Protein AF-A0A2J7ZY99-F1 (afdb_monomer)

Radius of gyration: 32.67 Å; Cα contacts (8 Å, |Δi|>4): 182; chains: 1; bounding box: 51×103×86 Å

pLDDT: mean 72.9, std 25.68, range [31.27, 97.88]

Mean predicted aligned error: 17.43 Å

Sequence (204 aa):
ACTSLDVDVVVLELAQRGAVKLRPPAVKAALRRGIYFEIAYAPGLRESTARRNLFCNAQALVRATRGKNILLSSSARSASEVRSPLELLHVGALLGLTRQQAQAAISLAPRAVLAHAAARRGCGGRVVEAPAMEEGAAAAGQDVEMLDLPEADDALLGAEAAPPQQKQKQPQQQPQQPQPLRQQRASSAAAARGGARKRSAANG

Organism: NCBI:txid47790

Foldseek 3Di:
DQAPDPAQEDEWLQLDPPTDDDDLVSLVSNLVLNHAYEQACLLLVPDVSSVVSSLVSLLVVCVSNVLPRYAYHHPDPDPVSDDDLVVQLVVCVSSPHDSVSSNCNHPVNVVSSVQSVCVVVVVNPDDPPDPPPPPPDDDDDDDPDPPCDDPPDPPPDPPDDDDDDDDDDDDDDDDDDDDDDDDDDDDDDDDDDDDDDDDDDDDD

InterPro domains:
  IPR002738 RNase P subunit p30 [PF01876] (1-107)
  IPR002738 RNase P subunit p30 [PTHR13031] (1-135)
  IPR016195 Polymerase/histidinol phosphatase-like [SSF89550] (1-114)

Secondary structure (DSSP, 8-state):
-TTTS--SEEE---SSTT-----HHHHHHHHHTTPEEEEE-THHHH-HHHHHHHHHHHHHHHHHHTT-SEEEE---SSGGG---HHHHHHHHHHTT--HHHHHHHHTHHHHHHHHHHHHHTT-TT---PPP----------------------S-S---PPPPPPPPPPPPP-PPPPPPPP-----------------------

Structure (mmCIF, N/CA/C/O backbone):
data_AF-A0A2J7ZY99-F1
#
_entry.id   AF-A0A2J7ZY99-F1
#
loop_
_atom_site.group_PDB
_atom_site.id
_atom_site.type_symbol
_atom_site.label_atom_id
_atom_site.label_alt_id
_atom_site.label_comp_id
_atom_site.label_asym_id
_atom_site.label_entity_id
_atom_site.label_seq_id
_atom_site.pdbx_PDB_ins_code
_atom_site.Cartn_x
_atom_site.Cartn_y
_atom_site.Cartn_z
_atom_site.occupancy
_atom_site.B_iso_or_equiv
_atom_site.auth_seq_id
_atom_site.auth_comp_id
_atom_site.auth_asym_id
_atom_site.auth_atom_id
_atom_site.pdbx_PDB_model_num
ATOM 1 N N . ALA A 1 1 ? -18.551 2.628 0.476 1.00 80.38 1 ALA A N 1
ATOM 2 C CA . ALA A 1 1 ? -17.382 1.855 0.947 1.00 80.38 1 ALA A CA 1
ATOM 3 C C . ALA A 1 1 ? -16.769 2.466 2.204 1.00 80.38 1 ALA A C 1
ATOM 5 O O . ALA A 1 1 ? -17.017 1.945 3.277 1.00 80.38 1 ALA A O 1
ATOM 6 N N . CYS A 1 2 ? -16.062 3.598 2.113 1.00 88.69 2 CYS A N 1
ATOM 7 C CA . CYS A 1 2 ? -15.291 4.154 3.236 1.00 88.69 2 CYS A CA 1
ATOM 8 C C . CYS A 1 2 ? -16.096 4.512 4.500 1.00 88.69 2 CYS A C 1
ATOM 10 O O . CYS A 1 2 ? -15.550 4.441 5.595 1.00 88.69 2 CYS A O 1
ATOM 12 N N . THR A 1 3 ? -17.365 4.906 4.372 1.00 90.94 3 THR A N 1
ATOM 13 C CA . THR A 1 3 ? -18.185 5.400 5.494 1.00 90.94 3 THR A CA 1
ATOM 14 C C . THR A 1 3 ? -19.176 4.378 6.038 1.00 90.94 3 THR A C 1
ATOM 16 O O . THR A 1 3 ? -19.315 4.282 7.248 1.00 90.94 3 THR A O 1
ATOM 19 N N . SER A 1 4 ? -19.860 3.642 5.162 1.00 89.31 4 SER A N 1
ATOM 20 C CA . SER A 1 4 ? -21.050 2.862 5.525 1.00 89.31 4 SER A CA 1
ATOM 21 C C . SER A 1 4 ? -20.913 1.349 5.390 1.00 89.31 4 SER A C 1
ATOM 23 O O . SER A 1 4 ? -21.738 0.635 5.939 1.00 89.31 4 SER A O 1
ATOM 25 N N . LEU A 1 5 ? -19.929 0.846 4.636 1.00 92.44 5 LEU A N 1
ATOM 26 C CA . LEU A 1 5 ? -19.777 -0.600 4.435 1.00 92.44 5 LEU A CA 1
ATOM 27 C C . LEU A 1 5 ? -18.820 -1.174 5.471 1.00 92.44 5 LEU A C 1
ATOM 29 O O . LEU A 1 5 ? -17.761 -0.582 5.702 1.00 92.44 5 LEU A O 1
ATOM 33 N N . ASP A 1 6 ? -19.154 -2.331 6.031 1.00 90.56 6 ASP A N 1
ATOM 34 C CA . ASP A 1 6 ? -18.305 -3.076 6.962 1.00 90.56 6 ASP A CA 1
ATOM 35 C C . ASP A 1 6 ? -17.310 -3.952 6.203 1.00 90.56 6 ASP A C 1
ATOM 37 O O . ASP A 1 6 ? -17.517 -5.139 5.963 1.00 90.56 6 ASP A O 1
ATOM 41 N N . VAL A 1 7 ? -16.221 -3.313 5.786 1.00 94.38 7 VAL A N 1
ATOM 42 C CA . VAL A 1 7 ? -15.129 -3.914 5.017 1.00 94.38 7 VAL A CA 1
ATOM 43 C C . VAL A 1 7 ? -13.799 -3.637 5.709 1.00 94.38 7 VAL A C 1
ATOM 45 O O . VAL A 1 7 ? -13.668 -2.618 6.380 1.00 94.38 7 VAL A O 1
ATOM 48 N N . ASP A 1 8 ? -12.808 -4.510 5.528 1.00 94.81 8 ASP A N 1
ATOM 49 C CA . ASP A 1 8 ? -11.445 -4.296 6.048 1.00 94.81 8 ASP A CA 1
ATOM 50 C C . ASP A 1 8 ? -10.525 -3.633 5.034 1.00 94.81 8 ASP A C 1
ATOM 52 O O . ASP A 1 8 ? -9.668 -2.829 5.391 1.00 94.81 8 ASP A O 1
ATOM 56 N N . VAL A 1 9 ? -10.686 -4.005 3.765 1.00 96.19 9 VAL A N 1
ATOM 57 C CA . VAL A 1 9 ? -9.787 -3.622 2.682 1.00 96.19 9 VAL A CA 1
ATOM 58 C C . VAL A 1 9 ? -10.598 -3.014 1.550 1.00 96.19 9 VAL A C 1
ATOM 60 O O . VAL A 1 9 ? -11.654 -3.520 1.169 1.00 96.19 9 VAL A O 1
ATOM 63 N N . VAL A 1 10 ? -10.094 -1.911 1.009 1.00 95.38 10 VAL A N 1
ATOM 64 C CA . VAL A 1 10 ? -10.587 -1.290 -0.215 1.00 95.38 10 VAL A CA 1
ATOM 65 C C . VAL A 1 10 ? -9.544 -1.498 -1.301 1.00 95.38 10 VAL A C 1
ATOM 67 O O . VAL A 1 10 ? -8.464 -0.905 -1.265 1.00 95.38 10 VAL A O 1
ATOM 70 N N . VAL A 1 11 ? -9.900 -2.330 -2.273 1.00 93.69 11 VAL A N 1
ATOM 71 C CA . VAL A 1 11 ? -9.089 -2.594 -3.461 1.00 93.69 11 VAL A CA 1
ATOM 72 C C . VAL A 1 11 ? -9.301 -1.478 -4.473 1.00 93.69 11 VAL A C 1
ATOM 74 O O . VAL A 1 11 ? -10.440 -1.121 -4.785 1.00 93.69 11 VAL A O 1
ATOM 77 N N . LEU A 1 12 ? -8.208 -0.904 -4.970 1.00 91.56 12 LEU A N 1
ATOM 78 C CA . LEU A 1 12 ? -8.240 0.155 -5.971 1.00 91.56 12 LEU A CA 1
ATOM 79 C C . LEU A 1 12 ? -7.533 -0.313 -7.244 1.00 91.56 12 LEU A C 1
ATOM 81 O O . LEU A 1 12 ? -6.374 -0.717 -7.215 1.00 91.56 12 LEU A O 1
ATOM 85 N N . GLU A 1 13 ? -8.207 -0.176 -8.383 1.00 91.44 13 GLU A N 1
ATOM 86 C CA . GLU A 1 13 ? -7.600 -0.375 -9.702 1.00 91.44 13 GLU A CA 1
ATOM 87 C C . GLU A 1 13 ? -6.709 0.824 -10.058 1.00 91.44 13 GLU A C 1
ATOM 89 O O . GLU A 1 13 ? -7.123 1.776 -10.721 1.00 91.44 13 GLU A O 1
ATOM 94 N N . LEU A 1 14 ? -5.471 0.808 -9.556 1.00 93.94 14 LEU A N 1
ATOM 95 C CA . LEU A 1 14 ? -4.510 1.906 -9.724 1.00 93.94 14 LEU A CA 1
ATOM 96 C C . LEU A 1 14 ? -3.765 1.856 -11.063 1.00 93.94 14 LEU A C 1
ATOM 98 O O . LEU A 1 14 ? -3.247 2.877 -11.510 1.00 93.94 14 LEU A O 1
ATOM 102 N N . ALA A 1 15 ? -3.717 0.699 -11.721 1.00 93.00 15 ALA A N 1
ATOM 103 C CA . ALA A 1 15 ? -3.014 0.517 -12.990 1.00 93.00 15 ALA A CA 1
ATOM 104 C C . ALA A 1 15 ? -3.803 1.025 -14.213 1.00 93.00 15 ALA A C 1
ATOM 106 O O . ALA A 1 15 ? -3.241 1.220 -15.292 1.00 93.00 15 ALA A O 1
ATOM 107 N N . GLN A 1 16 ? -5.100 1.286 -14.063 1.00 90.31 16 GLN A N 1
ATOM 108 C CA . GLN A 1 16 ? -5.954 1.753 -15.152 1.00 90.31 16 GLN A CA 1
ATOM 109 C C . GLN A 1 16 ? -6.013 3.286 -15.211 1.00 90.31 16 GLN A C 1
ATOM 111 O O . GLN A 1 16 ? -5.820 3.994 -14.216 1.00 90.31 16 GLN A O 1
ATOM 116 N N . ARG A 1 17 ? -6.278 3.825 -16.406 1.00 80.44 17 ARG A N 1
ATOM 117 C CA . ARG A 1 17 ? -6.460 5.268 -16.592 1.00 80.44 17 ARG A CA 1
ATOM 118 C C . ARG A 1 17 ? -7.798 5.683 -15.981 1.00 80.44 17 ARG A C 1
ATOM 120 O O . ARG A 1 17 ? -8.823 5.090 -16.287 1.00 80.44 17 ARG A O 1
ATOM 127 N N . GLY A 1 18 ? -7.789 6.732 -15.160 1.00 68.88 18 GLY A N 1
ATOM 128 C CA . GLY A 1 18 ? -9.000 7.204 -14.478 1.00 68.88 18 GLY A CA 1
ATOM 129 C C . GLY A 1 18 ? -9.264 6.530 -13.131 1.00 68.88 18 GLY A C 1
ATOM 130 O O . GLY A 1 18 ? -10.422 6.427 -12.730 1.00 68.88 18 GLY A O 1
ATOM 131 N N . ALA A 1 19 ? -8.210 6.093 -12.431 1.00 65.62 19 ALA A N 1
ATOM 132 C CA . ALA A 1 19 ? -8.329 5.565 -11.077 1.00 65.62 19 ALA A CA 1
ATOM 133 C C . ALA A 1 19 ? -9.127 6.500 -10.147 1.00 65.62 19 ALA A C 1
ATOM 135 O O . ALA A 1 19 ? -9.191 7.722 -10.326 1.00 65.62 19 ALA A O 1
ATOM 136 N N . VAL A 1 20 ? -9.758 5.874 -9.153 1.00 68.62 20 VAL A N 1
ATOM 137 C CA . VAL A 1 20 ? -10.749 6.446 -8.235 1.00 68.62 20 VAL A CA 1
ATOM 138 C C . VAL A 1 20 ? -10.349 7.835 -7.726 1.00 68.62 20 VAL A C 1
ATOM 140 O O . VAL A 1 20 ? -9.278 8.026 -7.153 1.00 68.62 20 VAL A O 1
ATOM 143 N N . LYS A 1 21 ? -11.257 8.813 -7.863 1.00 81.88 21 LYS A N 1
ATOM 144 C CA . LYS A 1 21 ? -11.099 10.147 -7.263 1.00 81.88 21 LYS A CA 1
ATOM 145 C C . LYS A 1 21 ? -11.073 10.029 -5.737 1.00 81.88 21 LYS A C 1
ATOM 147 O O . LYS A 1 21 ? -12.116 9.888 -5.095 1.00 81.88 21 LYS A O 1
ATOM 152 N N . LEU A 1 22 ? -9.881 10.126 -5.160 1.00 87.62 22 LEU A N 1
ATOM 153 C CA . LEU A 1 22 ? -9.673 10.094 -3.717 1.00 87.62 22 LEU A CA 1
ATOM 154 C C . LEU A 1 22 ? -10.186 11.390 -3.085 1.00 87.62 22 LEU A C 1
ATOM 156 O O . LEU A 1 22 ? -9.556 12.442 -3.171 1.00 87.62 22 LEU A O 1
ATOM 160 N N . ARG A 1 23 ? -11.356 11.320 -2.447 1.00 91.38 23 ARG A N 1
ATOM 161 C CA . ARG A 1 23 ? -11.909 12.445 -1.686 1.00 91.38 23 ARG A CA 1
ATOM 162 C C . ARG A 1 23 ? -11.315 12.446 -0.272 1.00 91.38 23 ARG A C 1
ATOM 164 O O . ARG A 1 23 ? -11.539 11.469 0.449 1.00 91.38 23 ARG A O 1
ATOM 171 N N . PRO A 1 24 ? -10.643 13.524 0.178 1.00 91.31 24 PRO A N 1
ATOM 172 C CA . PRO A 1 24 ? -10.006 13.559 1.497 1.00 91.31 24 PRO A CA 1
ATOM 173 C C . PRO A 1 24 ? -10.930 13.195 2.675 1.00 91.31 24 PRO A C 1
ATOM 175 O O . PRO A 1 24 ? -10.496 12.427 3.535 1.00 91.31 24 PRO A O 1
ATOM 178 N N . PRO A 1 25 ? -12.210 13.633 2.725 1.00 94.19 25 PRO A N 1
ATOM 179 C CA . PRO A 1 25 ? -13.114 13.235 3.806 1.00 94.19 25 PRO A CA 1
ATOM 180 C C . PRO A 1 25 ? -13.378 11.725 3.848 1.00 94.19 25 PRO A C 1
ATOM 182 O O . PRO A 1 25 ? -13.405 11.135 4.927 1.00 94.19 25 PRO A O 1
ATOM 185 N N . ALA A 1 26 ? -13.525 11.092 2.678 1.00 94.12 26 ALA A N 1
ATOM 186 C CA . ALA A 1 26 ? -13.767 9.657 2.569 1.00 94.12 26 ALA A CA 1
ATOM 187 C C . ALA A 1 26 ? -12.530 8.852 2.984 1.00 94.12 26 ALA A C 1
ATOM 189 O O . ALA A 1 26 ? -12.652 7.913 3.767 1.00 94.12 26 ALA A O 1
ATOM 190 N N . VAL A 1 27 ? -11.338 9.266 2.539 1.00 95.31 27 VAL A N 1
ATOM 191 C CA . VAL A 1 27 ? -10.070 8.639 2.946 1.00 95.31 27 VAL A CA 1
ATOM 192 C C . VAL A 1 27 ? -9.885 8.759 4.458 1.00 95.31 27 VAL A C 1
ATOM 194 O O . VAL A 1 27 ? -9.679 7.757 5.132 1.00 95.31 27 VAL A O 1
ATOM 197 N N . LYS A 1 28 ? -10.069 9.956 5.032 1.00 95.31 28 LYS A N 1
ATOM 198 C CA . LYS A 1 28 ? -9.949 10.162 6.483 1.00 95.31 28 LYS A CA 1
ATOM 199 C C . LYS A 1 28 ? -10.960 9.323 7.273 1.00 95.31 28 LYS A C 1
ATOM 201 O O . LYS A 1 28 ? -10.649 8.891 8.378 1.00 95.31 28 LYS A O 1
ATOM 206 N N . ALA A 1 29 ? -12.172 9.129 6.748 1.00 95.88 29 ALA A N 1
ATOM 207 C CA . ALA A 1 29 ? -13.173 8.261 7.366 1.00 95.88 29 ALA A CA 1
ATOM 208 C C . ALA A 1 29 ? -12.742 6.787 7.347 1.00 95.88 29 ALA A C 1
ATOM 210 O O . ALA A 1 29 ? -12.825 6.136 8.382 1.00 95.88 29 ALA A O 1
ATOM 211 N N . ALA A 1 30 ? -12.214 6.296 6.221 1.00 95.81 30 ALA A N 1
ATOM 212 C CA . ALA A 1 30 ? -11.681 4.937 6.117 1.00 95.81 30 ALA A CA 1
ATOM 213 C C . ALA A 1 30 ? -10.525 4.697 7.103 1.00 95.81 30 ALA A C 1
ATOM 215 O O . ALA A 1 30 ? -10.552 3.719 7.844 1.00 95.81 30 ALA A O 1
ATOM 216 N N . LEU A 1 31 ? -9.576 5.638 7.189 1.00 96.12 31 LEU A N 1
ATOM 217 C CA . LEU A 1 31 ? -8.442 5.546 8.117 1.00 96.12 31 LEU A CA 1
ATOM 218 C C . LEU A 1 31 ? -8.892 5.442 9.581 1.00 96.12 31 LEU A C 1
ATOM 220 O O . LEU A 1 31 ? -8.381 4.608 10.321 1.00 96.12 31 LEU A O 1
ATOM 224 N N . ARG A 1 32 ? -9.874 6.258 10.002 1.00 95.25 32 ARG A N 1
ATOM 225 C CA . ARG A 1 32 ? -10.416 6.211 11.375 1.00 95.25 32 ARG A CA 1
ATOM 226 C C . ARG A 1 32 ? -11.103 4.888 11.700 1.00 95.25 32 ARG A C 1
ATOM 228 O O . ARG A 1 32 ? -11.120 4.494 12.856 1.00 95.25 32 ARG A O 1
ATOM 235 N N . ARG A 1 33 ? -11.675 4.231 10.692 1.00 94.69 33 ARG A N 1
ATOM 236 C CA . ARG A 1 33 ? -12.339 2.930 10.827 1.00 94.69 33 ARG A CA 1
ATOM 237 C C . ARG A 1 33 ? -11.367 1.749 10.760 1.00 94.69 33 ARG A C 1
ATOM 239 O O . ARG A 1 33 ? -11.827 0.620 10.773 1.00 94.69 33 ARG A O 1
ATOM 246 N N . GLY A 1 34 ? -10.058 1.984 10.638 1.00 94.44 34 GLY A N 1
ATOM 247 C CA . GLY A 1 34 ? -9.081 0.900 10.506 1.00 94.44 34 GLY A CA 1
ATOM 248 C C . GLY A 1 34 ? -9.122 0.191 9.149 1.00 94.44 34 GLY A C 1
ATOM 249 O O . GLY A 1 34 ? -8.601 -0.909 9.026 1.00 94.44 34 GLY A O 1
ATOM 250 N N . ILE A 1 35 ? -9.714 0.813 8.125 1.00 96.56 35 ILE A N 1
ATOM 251 C CA . ILE A 1 35 ? -9.786 0.244 6.775 1.00 96.56 35 ILE A CA 1
ATOM 252 C C . ILE A 1 35 ? -8.460 0.479 6.057 1.00 96.56 35 ILE A C 1
ATOM 254 O O . ILE A 1 35 ? -7.917 1.588 6.099 1.00 96.56 35 ILE A O 1
ATOM 258 N N . TYR A 1 36 ? -7.966 -0.555 5.382 1.00 97.56 36 TYR A N 1
ATOM 259 C CA . TYR A 1 36 ? -6.736 -0.527 4.601 1.00 97.56 36 TYR A CA 1
ATOM 260 C C . TYR A 1 36 ? -7.022 -0.347 3.112 1.00 97.56 36 TYR A C 1
ATOM 262 O O . TYR A 1 36 ? -8.022 -0.832 2.586 1.00 97.56 36 TYR A O 1
ATOM 270 N N . PHE A 1 37 ? -6.130 0.353 2.420 1.00 97.06 37 PHE A N 1
ATOM 271 C CA . PHE A 1 37 ? -6.155 0.477 0.967 1.00 97.06 37 PHE A CA 1
ATOM 272 C C . PHE A 1 37 ? -5.099 -0.437 0.357 1.00 97.06 37 PHE A C 1
ATOM 274 O O . PHE A 1 37 ? -3.928 -0.371 0.732 1.00 97.06 37 PHE A O 1
ATOM 281 N N . GLU A 1 38 ? -5.511 -1.271 -0.590 1.00 96.62 38 GLU A N 1
ATOM 282 C CA . GLU A 1 38 ? -4.596 -2.162 -1.296 1.00 96.62 38 GLU A CA 1
ATOM 283 C C . GLU A 1 38 ? -3.909 -1.440 -2.461 1.00 96.62 38 GLU A C 1
ATOM 285 O O . GLU A 1 38 ? -4.549 -0.736 -3.247 1.00 96.62 38 GLU A O 1
ATOM 290 N N . ILE A 1 39 ? -2.601 -1.662 -2.591 1.00 96.25 39 ILE A N 1
ATOM 291 C CA . ILE A 1 39 ? -1.816 -1.329 -3.775 1.00 96.25 39 ILE A CA 1
ATOM 292 C C . ILE A 1 39 ? -1.237 -2.629 -4.337 1.00 96.25 39 ILE A C 1
ATOM 294 O O . ILE A 1 39 ? -0.283 -3.187 -3.793 1.00 96.25 39 ILE A O 1
ATOM 298 N N . ALA A 1 40 ? -1.809 -3.082 -5.450 1.00 95.62 40 ALA A N 1
ATOM 299 C CA . ALA A 1 40 ? -1.346 -4.252 -6.181 1.00 95.62 40 ALA A CA 1
ATOM 300 C C . ALA A 1 40 ? -0.244 -3.875 -7.183 1.00 95.62 40 ALA A C 1
ATOM 302 O O . ALA A 1 40 ? -0.510 -3.115 -8.115 1.00 95.62 40 ALA A O 1
ATOM 303 N N . TYR A 1 41 ? 0.978 -4.401 -7.033 1.00 95.25 41 TYR A N 1
ATOM 304 C CA . TYR A 1 41 ? 2.110 -4.002 -7.889 1.00 95.25 41 TYR A CA 1
ATOM 305 C C . TYR A 1 41 ? 2.212 -4.769 -9.217 1.00 95.25 41 TYR A C 1
ATOM 307 O O . TYR A 1 41 ? 2.696 -4.197 -10.198 1.00 95.25 41 TYR A O 1
ATOM 315 N N . ALA A 1 42 ? 1.773 -6.036 -9.295 1.00 95.69 42 ALA A N 1
ATOM 316 C CA . ALA A 1 42 ? 2.001 -6.865 -10.486 1.00 95.69 42 ALA A CA 1
ATOM 317 C C . ALA A 1 42 ? 1.404 -6.292 -11.784 1.00 95.69 42 ALA A C 1
ATOM 319 O O . ALA A 1 42 ? 2.060 -6.407 -12.820 1.00 95.69 42 ALA A O 1
ATOM 320 N N . PRO A 1 43 ? 0.236 -5.613 -11.788 1.00 94.19 43 PRO A N 1
ATOM 321 C CA . PRO A 1 43 ? -0.260 -4.947 -12.992 1.00 94.19 43 PRO A CA 1
ATOM 322 C C . PRO A 1 43 ? 0.743 -3.959 -13.616 1.00 94.19 4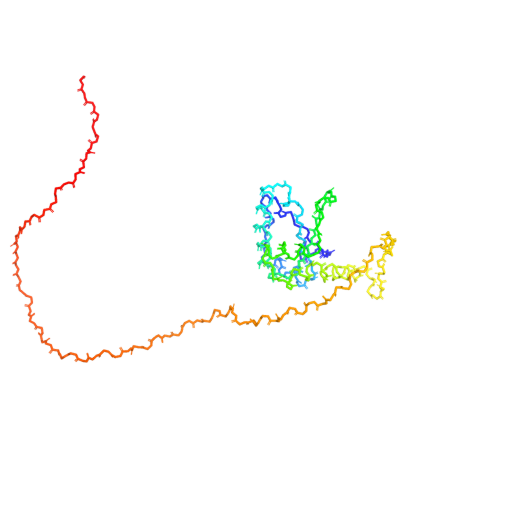3 PRO A C 1
ATOM 324 O O . PRO A 1 43 ? 0.798 -3.833 -14.837 1.00 94.19 43 PRO A O 1
ATOM 327 N N . GLY A 1 44 ? 1.580 -3.305 -12.802 1.00 93.50 44 GLY A N 1
ATOM 328 C CA . GLY A 1 44 ? 2.631 -2.399 -13.273 1.00 93.50 44 GLY A CA 1
ATOM 329 C C . GLY A 1 44 ? 3.859 -3.099 -13.869 1.00 93.50 44 GLY A C 1
ATOM 330 O O . GLY A 1 44 ? 4.706 -2.433 -14.461 1.00 93.50 44 GLY A O 1
ATOM 331 N N . LEU A 1 45 ? 3.978 -4.422 -13.733 1.00 94.06 45 LEU A N 1
ATOM 332 C CA . LEU A 1 45 ? 5.062 -5.205 -14.334 1.00 94.06 45 LEU A CA 1
ATOM 333 C C . LEU A 1 45 ? 4.759 -5.612 -15.782 1.00 94.06 45 LEU A C 1
ATOM 335 O O . LEU A 1 45 ? 5.686 -5.855 -16.548 1.00 94.06 45 LEU A O 1
ATOM 339 N N . ARG A 1 46 ? 3.476 -5.673 -16.152 1.00 93.12 46 ARG A N 1
ATOM 340 C CA . ARG A 1 46 ? 3.008 -6.228 -17.432 1.00 93.12 46 ARG A CA 1
ATOM 341 C C . ARG A 1 46 ? 3.122 -5.227 -18.579 1.00 93.12 46 ARG A C 1
ATOM 343 O O . ARG A 1 46 ? 3.641 -5.553 -19.639 1.00 93.12 46 ARG A O 1
ATOM 350 N N . GLU A 1 47 ? 2.653 -3.999 -18.360 1.00 92.25 47 GLU A N 1
ATOM 351 C CA . GLU A 1 47 ? 2.547 -2.974 -19.404 1.00 92.25 47 GLU A CA 1
ATOM 352 C C . GLU A 1 47 ? 3.092 -1.620 -18.932 1.00 92.25 47 GLU A C 1
ATOM 354 O O . GLU A 1 47 ? 2.923 -1.207 -17.782 1.00 92.25 47 GLU A O 1
ATOM 359 N N . SER A 1 48 ? 3.732 -0.878 -19.838 1.00 94.69 48 SER A N 1
ATOM 360 C CA . SER A 1 48 ? 4.366 0.411 -19.524 1.00 94.69 48 SER A CA 1
ATOM 361 C C . SER A 1 48 ? 3.357 1.513 -19.170 1.00 94.69 48 SER A C 1
ATOM 363 O O . SER A 1 48 ? 3.626 2.355 -18.308 1.00 94.69 48 SER A O 1
ATOM 365 N N . THR A 1 49 ? 2.189 1.498 -19.808 1.00 94.75 49 THR A N 1
ATOM 366 C CA . THR A 1 49 ? 1.054 2.389 -19.533 1.00 94.75 49 THR A CA 1
ATOM 367 C C . THR A 1 49 ? 0.478 2.112 -18.147 1.00 94.75 49 THR A C 1
ATOM 369 O O . THR A 1 49 ? 0.342 3.040 -17.346 1.00 94.75 49 THR A O 1
ATOM 372 N N . ALA A 1 50 ? 0.233 0.836 -17.835 1.00 94.56 50 ALA A N 1
ATOM 373 C CA . ALA A 1 50 ? -0.217 0.374 -16.528 1.00 94.56 50 ALA A CA 1
ATOM 374 C C . ALA A 1 50 ? 0.758 0.782 -15.419 1.00 94.56 50 ALA A C 1
ATOM 376 O O . ALA A 1 50 ? 0.340 1.299 -14.384 1.00 94.56 50 ALA A O 1
ATOM 377 N N . ARG A 1 51 ? 2.066 0.649 -15.672 1.00 95.62 51 ARG A N 1
ATOM 378 C CA . ARG A 1 51 ? 3.123 1.099 -14.761 1.00 95.62 51 ARG A CA 1
ATOM 379 C C . ARG A 1 51 ? 3.046 2.594 -14.470 1.00 95.62 51 ARG A C 1
ATOM 381 O O . ARG A 1 51 ? 3.039 2.981 -13.308 1.00 95.62 51 ARG A O 1
ATOM 388 N N . ARG A 1 52 ? 2.958 3.446 -15.499 1.00 94.69 52 ARG A N 1
ATOM 389 C CA . ARG A 1 52 ? 2.839 4.904 -15.297 1.00 94.69 52 ARG A CA 1
ATOM 390 C C . ARG A 1 52 ? 1.600 5.263 -14.482 1.00 94.69 52 ARG A C 1
ATOM 392 O O . ARG A 1 52 ? 1.707 6.036 -13.534 1.00 94.69 52 ARG A O 1
ATOM 399 N N . ASN A 1 53 ? 0.452 4.684 -14.828 1.00 94.88 53 ASN A N 1
ATOM 400 C CA . ASN A 1 53 ? -0.795 4.921 -14.103 1.00 94.88 53 ASN A CA 1
ATOM 401 C C . ASN A 1 53 ? -0.668 4.495 -12.639 1.00 94.88 53 ASN A C 1
ATOM 403 O O . ASN A 1 53 ? -0.973 5.287 -11.752 1.00 94.88 53 ASN A O 1
ATOM 407 N N . LEU A 1 54 ? -0.150 3.288 -12.393 1.00 95.38 54 LEU A N 1
ATOM 408 C CA . LEU A 1 54 ? 0.048 2.754 -11.051 1.00 95.38 54 LEU A CA 1
ATOM 409 C C . LEU A 1 54 ? 0.900 3.693 -10.207 1.00 95.38 54 LEU A C 1
ATOM 411 O O . LEU A 1 54 ? 0.479 4.055 -9.116 1.00 95.38 54 LEU A O 1
ATOM 415 N N . PHE A 1 55 ? 2.045 4.146 -10.721 1.00 94.31 55 PHE A N 1
ATOM 416 C CA . PHE A 1 55 ? 2.925 5.054 -9.986 1.00 94.31 55 PHE A CA 1
ATOM 417 C C . PHE A 1 55 ? 2.225 6.380 -9.663 1.00 94.31 55 PHE A C 1
ATOM 419 O O . PHE A 1 55 ? 2.203 6.797 -8.506 1.00 94.31 55 PHE A O 1
ATOM 426 N N . CYS A 1 56 ? 1.593 7.024 -10.649 1.00 93.62 56 CYS A N 1
ATOM 427 C CA . CYS A 1 56 ? 0.908 8.300 -10.434 1.00 93.62 56 CYS A CA 1
ATOM 428 C C . CYS A 1 56 ? -0.263 8.181 -9.442 1.00 93.62 56 CYS A C 1
ATOM 430 O O . CYS A 1 56 ? -0.416 9.014 -8.544 1.00 93.62 56 CYS A O 1
ATOM 432 N N . ASN A 1 57 ? -1.085 7.143 -9.593 1.00 95.00 57 ASN A N 1
ATOM 433 C CA . ASN A 1 57 ? -2.281 6.939 -8.782 1.00 95.00 57 ASN A CA 1
ATOM 434 C C . ASN A 1 57 ? -1.925 6.472 -7.363 1.00 95.00 57 ASN A C 1
ATOM 436 O O . ASN A 1 57 ? -2.499 6.968 -6.393 1.00 95.00 57 ASN A O 1
ATOM 440 N N . ALA A 1 58 ? -0.938 5.584 -7.220 1.00 95.25 58 ALA A N 1
ATOM 441 C CA . ALA A 1 58 ? -0.433 5.151 -5.922 1.00 95.25 58 ALA A CA 1
ATOM 442 C C . ALA A 1 58 ? 0.195 6.315 -5.151 1.00 95.25 58 ALA A C 1
ATOM 444 O O . ALA A 1 58 ? -0.136 6.507 -3.988 1.00 95.25 58 ALA A O 1
ATOM 445 N N . GLN A 1 59 ? 1.002 7.166 -5.790 1.00 94.81 59 GLN A N 1
ATOM 446 C CA . GLN A 1 59 ? 1.541 8.363 -5.132 1.00 94.81 59 GLN A CA 1
ATOM 447 C C . GLN A 1 59 ? 0.433 9.322 -4.674 1.00 94.81 59 GLN A C 1
ATOM 449 O O . GLN A 1 59 ? 0.526 9.938 -3.610 1.00 94.81 59 GLN A O 1
ATOM 454 N N . ALA A 1 60 ? -0.651 9.461 -5.445 1.00 94.19 60 ALA A N 1
ATOM 455 C CA . ALA A 1 60 ? -1.818 10.224 -5.007 1.00 94.19 60 ALA A CA 1
ATOM 456 C C . ALA A 1 60 ? -2.484 9.599 -3.766 1.00 94.19 60 ALA A C 1
ATOM 458 O O . ALA A 1 60 ? -2.835 10.328 -2.836 1.00 94.19 60 ALA A O 1
ATOM 459 N N . LEU A 1 61 ? -2.593 8.269 -3.716 1.00 95.44 61 LEU A N 1
ATOM 460 C CA . LEU A 1 61 ? -3.105 7.531 -2.561 1.00 95.44 61 LEU A CA 1
ATOM 461 C C . LEU A 1 61 ? -2.215 7.665 -1.328 1.00 95.44 61 LEU A C 1
ATOM 463 O O . LEU A 1 61 ? -2.716 7.966 -0.244 1.00 95.44 61 LEU A O 1
ATOM 467 N N . VAL A 1 62 ? -0.905 7.501 -1.489 1.00 96.19 62 VAL A N 1
ATOM 468 C CA . VAL A 1 62 ? 0.077 7.654 -0.412 1.00 96.19 62 VAL A CA 1
ATOM 469 C C . VAL A 1 62 ? 0.000 9.058 0.180 1.00 96.19 62 VAL A C 1
ATOM 471 O O . VAL A 1 62 ? -0.085 9.206 1.397 1.00 96.19 62 VAL A O 1
ATOM 474 N N . ARG A 1 63 ? -0.095 10.100 -0.655 1.00 94.81 63 ARG A N 1
ATOM 475 C CA . ARG A 1 63 ? -0.297 11.479 -0.177 1.00 94.81 63 ARG A CA 1
ATOM 476 C C . ARG A 1 63 ? -1.625 11.663 0.555 1.00 94.81 63 ARG A C 1
ATOM 478 O O . ARG A 1 63 ? -1.653 12.278 1.618 1.00 94.81 63 ARG A O 1
ATOM 485 N N . ALA A 1 64 ? -2.721 11.122 0.021 1.00 94.88 64 ALA A N 1
ATOM 486 C CA . ALA A 1 64 ? -4.045 11.244 0.633 1.00 94.88 64 ALA A CA 1
ATOM 487 C C . ALA A 1 64 ? -4.139 10.532 1.996 1.00 94.88 64 ALA A C 1
ATOM 489 O O . ALA A 1 64 ? -4.845 10.999 2.891 1.00 94.88 64 ALA A O 1
ATOM 490 N N . THR A 1 65 ? -3.422 9.419 2.156 1.00 96.12 65 THR A N 1
ATOM 491 C CA . THR A 1 65 ? -3.381 8.615 3.388 1.00 96.12 65 THR A CA 1
ATOM 492 C C . THR A 1 65 ? -2.254 9.012 4.340 1.00 96.12 65 THR A C 1
ATOM 494 O O . THR A 1 65 ? -2.262 8.605 5.501 1.00 96.12 65 THR A O 1
ATOM 497 N N . ARG A 1 66 ? -1.291 9.815 3.868 1.00 96.06 66 ARG A N 1
ATOM 498 C CA . ARG A 1 66 ? -0.013 10.099 4.542 1.00 96.06 66 ARG A CA 1
ATOM 499 C C . ARG A 1 66 ? 0.785 8.824 4.843 1.00 96.06 66 ARG A C 1
ATOM 501 O O . ARG A 1 66 ? 1.396 8.717 5.903 1.00 96.06 66 ARG A O 1
ATOM 508 N N . GLY A 1 67 ? 0.711 7.842 3.944 1.00 95.50 67 GLY A N 1
ATOM 509 C CA . GLY A 1 67 ? 1.390 6.551 4.084 1.00 95.50 67 GLY A CA 1
ATOM 510 C C . GLY A 1 67 ? 0.789 5.614 5.140 1.00 95.50 67 GLY A C 1
ATOM 511 O O . GLY A 1 67 ? 1.418 4.622 5.496 1.00 95.50 67 GLY A O 1
ATOM 512 N N . LYS A 1 68 ? -0.406 5.916 5.667 1.00 96.69 68 LYS A N 1
ATOM 513 C CA . LYS A 1 68 ? -1.089 5.100 6.686 1.00 96.69 68 LYS A CA 1
ATOM 514 C C . LYS A 1 68 ? -2.093 4.137 6.062 1.00 96.69 68 LYS A C 1
ATOM 516 O O . LYS A 1 68 ? -2.720 4.456 5.057 1.00 96.69 68 LYS A O 1
ATOM 521 N N . ASN A 1 69 ? -2.288 2.995 6.718 1.00 97.12 69 ASN A N 1
ATOM 522 C CA . ASN A 1 69 ? -3.258 1.964 6.342 1.00 97.12 69 ASN A CA 1
ATOM 523 C C . ASN A 1 69 ? -3.140 1.539 4.868 1.00 97.12 69 ASN A C 1
ATOM 525 O O . ASN A 1 69 ? -4.134 1.446 4.147 1.00 97.12 69 ASN A O 1
ATOM 529 N N . ILE A 1 70 ? -1.913 1.307 4.412 1.00 97.88 70 ILE A N 1
ATOM 530 C CA . ILE A 1 70 ? -1.633 0.780 3.078 1.00 97.88 70 ILE A CA 1
ATOM 531 C C . ILE A 1 70 ? -1.272 -0.694 3.206 1.00 97.88 70 ILE A C 1
ATOM 533 O O . ILE A 1 70 ? -0.550 -1.080 4.123 1.00 97.88 70 ILE A O 1
ATOM 537 N N . LEU A 1 71 ? -1.789 -1.498 2.285 1.00 97.12 71 LEU A N 1
ATOM 538 C CA . LEU A 1 71 ? -1.480 -2.910 2.129 1.00 97.12 71 LEU A CA 1
ATOM 539 C C . LEU A 1 71 ? -0.806 -3.097 0.767 1.00 97.12 71 LEU A C 1
ATOM 541 O O . LEU A 1 71 ? -1.397 -2.762 -0.260 1.00 97.12 71 LEU A O 1
ATOM 545 N N . LEU A 1 72 ? 0.424 -3.609 0.753 1.00 96.19 72 LEU A N 1
ATOM 546 C CA . LEU A 1 72 ? 1.118 -3.946 -0.491 1.00 96.19 72 LEU A CA 1
ATOM 547 C C . LEU A 1 72 ? 0.848 -5.406 -0.844 1.00 96.19 72 LEU A C 1
ATOM 549 O O . LEU A 1 72 ? 1.100 -6.301 -0.041 1.00 96.19 72 LEU A O 1
ATOM 553 N N . SER A 1 73 ? 0.360 -5.645 -2.058 1.00 95.12 73 SER A N 1
ATOM 554 C CA . SER A 1 73 ? 0.040 -6.984 -2.549 1.00 95.12 73 SER A CA 1
ATOM 555 C C . SER A 1 73 ? 0.549 -7.183 -3.973 1.00 95.12 73 SER A C 1
ATOM 557 O O . SER A 1 73 ? 0.847 -6.229 -4.695 1.00 95.12 73 SER A O 1
ATOM 559 N N . SER A 1 74 ? 0.660 -8.440 -4.399 1.00 93.31 74 SER A N 1
ATOM 560 C CA . SER A 1 74 ? 1.069 -8.753 -5.765 1.00 93.31 74 SER A CA 1
ATOM 561 C C . SER A 1 74 ? -0.096 -8.684 -6.747 1.00 93.31 74 SER A C 1
ATOM 563 O O . SER A 1 74 ? 0.060 -8.076 -7.799 1.00 93.31 74 SER A O 1
ATOM 565 N N . SER A 1 75 ? -1.260 -9.272 -6.438 1.00 93.56 75 SER A N 1
ATOM 566 C CA . SER A 1 75 ? -2.280 -9.617 -7.454 1.00 93.56 75 SER A CA 1
ATOM 567 C C . SER A 1 75 ? -1.654 -10.294 -8.688 1.00 93.56 75 SER A C 1
ATOM 569 O O . SER A 1 75 ? -1.979 -9.994 -9.848 1.00 93.56 75 SER A O 1
ATOM 571 N N . ALA A 1 76 ? -0.680 -11.167 -8.416 1.00 94.06 76 ALA A N 1
ATOM 572 C CA . ALA A 1 76 ? 0.068 -11.897 -9.423 1.00 94.06 76 ALA A CA 1
ATOM 573 C C . ALA A 1 76 ? -0.841 -12.892 -10.161 1.00 94.06 76 ALA A C 1
ATOM 575 O O . ALA A 1 76 ? -1.644 -13.589 -9.545 1.00 94.06 76 ALA A O 1
ATOM 576 N N . ARG A 1 77 ? -0.699 -12.962 -11.487 1.00 94.56 77 ARG A N 1
ATOM 577 C CA . ARG A 1 77 ? -1.335 -13.971 -12.355 1.00 94.56 77 ARG A CA 1
ATOM 578 C C . ARG A 1 77 ? -0.421 -15.171 -12.601 1.00 94.56 77 ARG A C 1
ATOM 580 O O . ARG A 1 77 ? -0.901 -16.232 -12.980 1.00 94.56 77 ARG A O 1
ATOM 587 N N . SER A 1 78 ? 0.883 -15.003 -12.395 1.00 95.00 78 SER A N 1
ATOM 588 C CA . SER A 1 78 ? 1.906 -16.034 -12.571 1.00 95.00 78 SER A CA 1
ATOM 589 C C . SER A 1 78 ? 2.966 -15.936 -11.476 1.00 95.00 78 SER A C 1
ATOM 591 O O . SER A 1 78 ? 3.211 -14.863 -10.923 1.00 95.00 78 SER A O 1
ATOM 593 N N . ALA A 1 79 ? 3.652 -17.047 -11.193 1.00 95.31 79 ALA A N 1
ATOM 594 C CA . ALA A 1 79 ? 4.736 -17.082 -10.205 1.00 95.31 79 ALA A CA 1
ATOM 595 C C . ALA A 1 79 ? 5.867 -16.083 -10.525 1.00 95.31 79 ALA A C 1
ATOM 597 O O . ALA A 1 79 ? 6.470 -15.513 -9.621 1.00 95.31 79 ALA A O 1
ATOM 598 N N . SER A 1 80 ? 6.095 -15.796 -11.812 1.00 93.88 80 SER A N 1
ATOM 599 C CA . SER A 1 80 ? 7.089 -14.824 -12.288 1.00 93.88 80 SER A CA 1
ATOM 600 C C . SER A 1 80 ? 6.815 -13.374 -11.868 1.00 93.88 80 SER A C 1
ATOM 602 O O . SER A 1 80 ? 7.711 -12.531 -11.949 1.00 93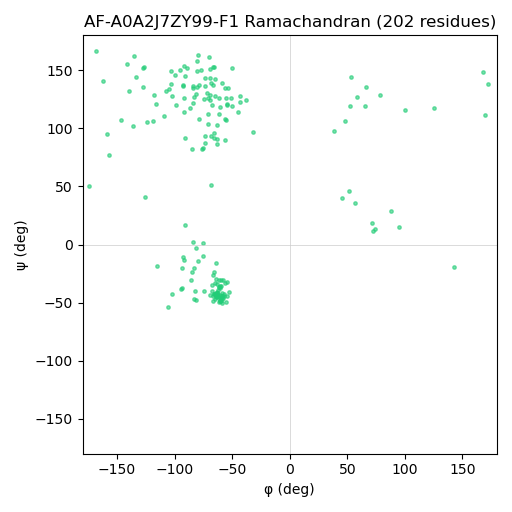.88 80 SER A O 1
ATOM 604 N N . GLU A 1 81 ? 5.599 -13.060 -11.424 1.00 95.44 81 GLU A N 1
ATOM 605 C CA . GLU A 1 81 ? 5.213 -11.727 -10.957 1.00 95.44 81 GLU A CA 1
ATOM 606 C C . GLU A 1 81 ? 5.375 -11.560 -9.445 1.00 95.44 81 GLU A C 1
ATOM 608 O O . GLU A 1 81 ? 5.294 -10.439 -8.953 1.00 95.44 81 GLU A O 1
ATOM 613 N N . VAL A 1 82 ? 5.627 -12.642 -8.703 1.00 95.19 82 VAL A N 1
ATOM 614 C CA . VAL A 1 82 ? 5.881 -12.576 -7.262 1.00 95.19 82 VAL A CA 1
ATOM 615 C C . VAL A 1 82 ? 7.278 -12.000 -7.017 1.00 95.19 82 VAL A C 1
ATOM 617 O O . VAL A 1 82 ? 8.220 -12.225 -7.780 1.00 95.19 82 VAL A O 1
ATOM 620 N N . ARG A 1 83 ? 7.414 -11.196 -5.966 1.00 94.94 83 ARG A N 1
ATOM 621 C CA . ARG A 1 83 ? 8.658 -10.533 -5.563 1.00 94.94 83 ARG A CA 1
ATOM 622 C C . ARG A 1 83 ? 8.963 -10.848 -4.110 1.00 94.94 83 ARG A C 1
ATOM 624 O O . ARG A 1 83 ? 8.048 -11.105 -3.327 1.00 94.94 83 ARG A O 1
ATOM 631 N N . SER A 1 84 ? 10.249 -10.824 -3.767 1.00 95.00 84 SER A N 1
ATOM 632 C CA . SER A 1 84 ? 10.680 -10.999 -2.384 1.00 95.00 84 SER A CA 1
ATOM 633 C C . SER A 1 84 ? 10.193 -9.824 -1.521 1.00 95.00 84 SER A C 1
ATOM 635 O O . SER A 1 84 ? 10.034 -8.711 -2.031 1.00 95.00 84 SER A O 1
ATOM 637 N N . PRO A 1 85 ? 9.981 -10.018 -0.208 1.00 94.00 85 PRO A N 1
ATOM 638 C CA . PRO A 1 85 ? 9.572 -8.933 0.685 1.00 94.00 85 PRO A CA 1
ATOM 639 C C . PRO A 1 85 ? 10.525 -7.728 0.673 1.00 94.00 85 PRO A C 1
ATOM 641 O O . PRO A 1 85 ? 10.076 -6.591 0.790 1.00 94.00 85 PRO A O 1
ATOM 644 N N . LEU A 1 86 ? 11.828 -7.960 0.484 1.00 94.88 86 LEU A N 1
ATOM 645 C CA . LEU A 1 86 ? 12.828 -6.893 0.383 1.00 94.88 86 LEU A CA 1
ATOM 646 C C . LEU A 1 86 ? 12.647 -6.055 -0.887 1.00 94.88 86 LEU A C 1
ATOM 648 O O . LEU A 1 86 ? 12.699 -4.830 -0.824 1.00 94.88 86 LEU A O 1
ATOM 652 N N . GLU A 1 87 ? 12.335 -6.688 -2.017 1.00 94.00 87 GLU A N 1
ATOM 653 C CA . GLU A 1 87 ? 12.006 -5.969 -3.252 1.00 94.00 87 GLU A CA 1
ATOM 654 C C . GLU A 1 87 ? 10.742 -5.115 -3.091 1.00 94.00 87 GLU A C 1
ATOM 656 O O . GLU A 1 87 ? 10.654 -4.010 -3.629 1.00 94.00 87 GLU A O 1
ATOM 661 N N . LEU A 1 88 ? 9.774 -5.571 -2.289 1.00 94.69 88 LEU A N 1
ATOM 662 C CA . LEU A 1 88 ? 8.571 -4.790 -1.994 1.00 94.69 88 LEU A CA 1
ATOM 663 C C . LEU A 1 88 ? 8.856 -3.528 -1.173 1.00 94.69 88 LEU A C 1
ATOM 665 O O . LEU A 1 88 ? 8.115 -2.555 -1.312 1.00 94.69 88 LEU A O 1
ATOM 669 N N . LEU A 1 89 ? 9.928 -3.494 -0.372 1.00 96.12 89 LEU A N 1
ATOM 670 C CA . LEU A 1 89 ? 10.358 -2.264 0.303 1.00 96.12 89 LEU A CA 1
ATOM 671 C C . LEU A 1 89 ? 10.790 -1.207 -0.717 1.00 96.12 89 LEU A C 1
ATOM 673 O O . LEU A 1 89 ? 10.367 -0.054 -0.622 1.00 96.12 89 LEU A O 1
ATOM 677 N N . HIS A 1 90 ? 11.574 -1.607 -1.723 1.00 93.75 90 HIS A N 1
ATOM 678 C CA . HIS A 1 90 ? 11.999 -0.716 -2.803 1.00 93.75 90 HIS A CA 1
ATOM 679 C C . HIS A 1 90 ? 10.817 -0.266 -3.663 1.00 93.75 90 HIS A C 1
ATOM 681 O O . HIS A 1 90 ? 10.690 0.920 -3.965 1.00 93.75 90 HIS A O 1
ATOM 687 N N . VAL A 1 91 ? 9.901 -1.181 -3.997 1.00 94.75 91 VAL A N 1
ATOM 688 C CA . VAL A 1 91 ? 8.646 -0.821 -4.672 1.00 94.75 91 VAL A CA 1
ATOM 689 C C . VAL A 1 91 ? 7.863 0.190 -3.833 1.00 94.75 91 VAL A C 1
ATOM 691 O O . VAL A 1 91 ? 7.436 1.210 -4.362 1.00 94.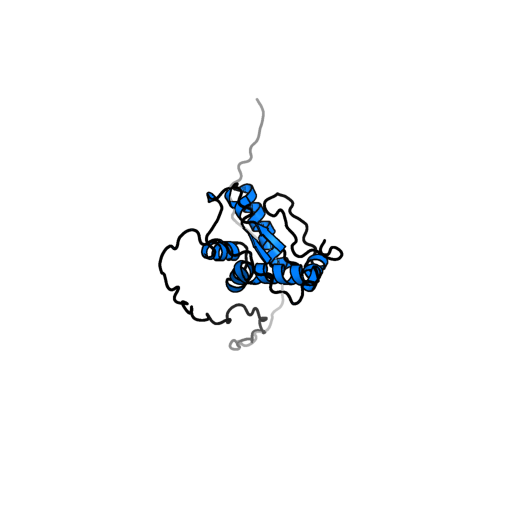75 91 VAL A O 1
ATOM 694 N N . GLY A 1 92 ? 7.724 -0.027 -2.524 1.00 96.31 92 GLY A N 1
ATOM 695 C CA . GLY A 1 92 ? 7.065 0.915 -1.620 1.00 96.31 92 GLY A CA 1
ATOM 696 C C . GLY A 1 92 ? 7.702 2.308 -1.643 1.00 96.31 92 GLY A C 1
ATOM 697 O O . GLY A 1 92 ? 6.987 3.306 -1.760 1.00 96.31 92 GLY A O 1
ATOM 698 N N . ALA A 1 93 ? 9.035 2.379 -1.616 1.00 96.12 93 ALA A N 1
ATOM 699 C CA . ALA A 1 93 ? 9.776 3.635 -1.712 1.00 96.12 93 ALA A CA 1
ATOM 700 C C . ALA A 1 93 ? 9.502 4.375 -3.035 1.00 96.12 93 ALA A C 1
ATOM 702 O O . ALA A 1 93 ? 9.230 5.576 -3.030 1.00 96.12 93 ALA A O 1
ATOM 703 N N . LEU A 1 94 ? 9.468 3.660 -4.165 1.00 95.12 94 LEU A N 1
ATOM 704 C CA . LEU A 1 94 ? 9.126 4.231 -5.475 1.00 95.12 94 LEU A CA 1
ATOM 705 C C . LEU A 1 94 ? 7.702 4.819 -5.525 1.00 95.12 94 LEU A C 1
ATOM 707 O O . LEU A 1 94 ? 7.442 5.795 -6.237 1.00 95.12 94 LEU A O 1
ATOM 711 N N . LEU A 1 95 ? 6.778 4.252 -4.748 1.00 95.25 95 LEU A N 1
ATOM 712 C CA . LEU A 1 95 ? 5.399 4.730 -4.623 1.00 95.25 95 LEU A CA 1
ATOM 713 C C . LEU A 1 95 ? 5.259 5.908 -3.641 1.00 95.25 95 LEU A C 1
ATOM 715 O O . LEU A 1 95 ? 4.171 6.476 -3.526 1.00 95.25 95 LEU A O 1
ATOM 719 N N . GLY A 1 96 ? 6.347 6.314 -2.978 1.00 95.75 96 GLY A N 1
ATOM 720 C CA . GLY A 1 96 ? 6.400 7.458 -2.067 1.00 95.75 96 GLY A CA 1
ATOM 721 C C . GLY A 1 96 ? 6.204 7.116 -0.590 1.00 95.75 96 GLY A C 1
ATOM 722 O O . GLY A 1 96 ? 5.921 8.018 0.196 1.00 95.75 96 GLY A O 1
ATOM 723 N N . LEU A 1 97 ? 6.312 5.840 -0.207 1.00 97.69 97 LEU A N 1
ATOM 724 C CA . LEU A 1 97 ? 6.333 5.428 1.198 1.00 97.69 97 LEU A CA 1
ATOM 725 C C . LEU A 1 97 ? 7.726 5.628 1.797 1.00 97.69 97 LEU A C 1
ATOM 727 O O . LEU A 1 97 ? 8.737 5.447 1.119 1.00 97.69 97 LEU A O 1
ATOM 731 N N . THR A 1 98 ? 7.792 5.918 3.094 1.00 97.69 98 THR A N 1
ATOM 732 C CA . THR A 1 98 ? 9.050 5.763 3.836 1.00 97.69 98 THR A CA 1
ATOM 733 C C . THR A 1 98 ? 9.379 4.279 4.005 1.00 97.69 98 THR A C 1
ATOM 735 O O . THR A 1 98 ? 8.499 3.419 3.917 1.00 97.69 98 THR A O 1
ATOM 738 N N . ARG A 1 99 ? 10.641 3.952 4.305 1.00 95.88 99 ARG A N 1
ATOM 739 C CA . ARG A 1 99 ? 11.064 2.563 4.553 1.00 95.88 99 ARG A CA 1
ATOM 740 C C . ARG A 1 99 ? 10.223 1.888 5.643 1.00 95.88 99 ARG A C 1
ATOM 742 O O . ARG A 1 99 ? 9.751 0.772 5.444 1.00 95.88 99 ARG A O 1
ATOM 749 N N . GLN A 1 100 ? 9.975 2.592 6.748 1.00 97.06 100 GLN A N 1
ATOM 750 C CA . GLN A 1 100 ? 9.135 2.108 7.848 1.00 97.06 100 GLN A CA 1
ATOM 751 C C . GLN A 1 100 ? 7.684 1.873 7.403 1.00 97.06 100 GLN A C 1
ATOM 753 O O . GLN A 1 100 ? 7.088 0.854 7.744 1.00 97.06 100 GLN A O 1
ATOM 758 N N . GLN A 1 101 ? 7.115 2.781 6.604 1.00 97.88 101 GLN A N 1
ATOM 759 C CA . GLN A 1 101 ? 5.757 2.625 6.075 1.00 97.88 101 GLN A CA 1
ATOM 760 C C . GLN A 1 101 ? 5.653 1.443 5.107 1.00 97.88 101 GLN A C 1
ATOM 762 O O . GLN A 1 101 ? 4.695 0.678 5.184 1.00 97.88 101 GLN A O 1
ATOM 767 N N . ALA A 1 102 ? 6.638 1.264 4.223 1.00 97.38 102 ALA A N 1
ATOM 7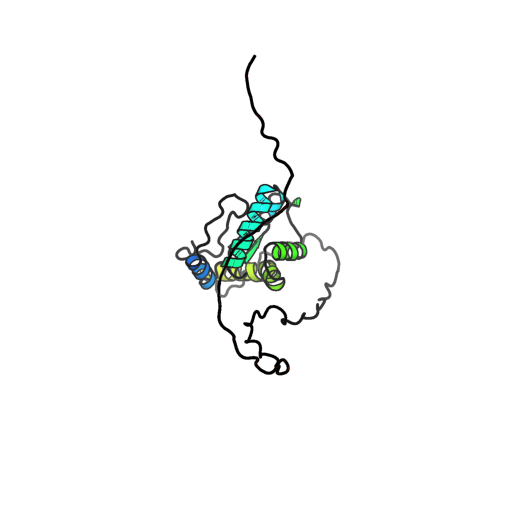68 C CA . ALA A 1 102 ? 6.689 0.129 3.308 1.00 97.38 102 ALA A CA 1
ATOM 769 C C . ALA A 1 102 ? 6.808 -1.196 4.074 1.00 97.38 102 ALA A C 1
ATOM 771 O O . ALA A 1 102 ? 6.069 -2.136 3.794 1.00 97.38 102 ALA A O 1
ATOM 772 N N . GLN A 1 103 ? 7.664 -1.251 5.098 1.00 96.62 103 GLN A N 1
ATOM 773 C CA . GLN A 1 103 ? 7.796 -2.423 5.961 1.00 96.62 103 GLN A CA 1
ATOM 774 C C . GLN A 1 103 ? 6.482 -2.734 6.680 1.00 96.62 103 GLN A C 1
ATOM 776 O O . GLN A 1 103 ? 6.013 -3.870 6.633 1.00 96.62 103 GLN A O 1
ATOM 781 N N . ALA A 1 104 ? 5.843 -1.723 7.273 1.00 96.94 104 ALA A N 1
ATOM 782 C CA . ALA A 1 104 ? 4.546 -1.878 7.917 1.00 96.94 104 ALA A CA 1
ATOM 783 C C . ALA A 1 104 ? 3.462 -2.352 6.935 1.00 96.94 104 ALA A C 1
ATOM 785 O O . ALA A 1 104 ? 2.642 -3.187 7.307 1.00 96.94 104 ALA A O 1
ATOM 786 N N . ALA A 1 105 ? 3.473 -1.880 5.685 1.00 97.31 105 ALA A N 1
ATOM 787 C CA . ALA A 1 105 ? 2.518 -2.287 4.654 1.00 97.31 105 ALA A CA 1
ATOM 788 C C . ALA A 1 105 ? 2.649 -3.764 4.234 1.00 97.31 105 ALA A C 1
ATOM 790 O O . ALA A 1 105 ? 1.678 -4.341 3.743 1.00 97.31 105 ALA A O 1
ATOM 791 N N . ILE A 1 106 ? 3.826 -4.370 4.432 1.00 96.06 106 ILE A N 1
ATOM 792 C CA . ILE A 1 106 ? 4.114 -5.772 4.093 1.00 96.06 106 ILE A CA 1
ATOM 793 C C . ILE A 1 106 ? 3.909 -6.694 5.302 1.00 96.06 106 ILE A C 1
ATOM 795 O O . ILE A 1 106 ? 3.425 -7.809 5.138 1.00 96.06 106 ILE A O 1
ATOM 799 N N . SER A 1 107 ? 4.268 -6.259 6.515 1.00 95.12 107 SER A N 1
ATOM 800 C CA . SER A 1 107 ? 4.273 -7.125 7.705 1.00 95.12 107 SER A CA 1
ATOM 801 C C . SER A 1 107 ? 3.111 -6.860 8.668 1.00 95.12 107 SER A C 1
ATOM 803 O O . SER A 1 107 ? 2.367 -7.776 9.021 1.00 95.12 107 SER A O 1
ATOM 805 N N . LEU A 1 108 ? 2.930 -5.609 9.096 1.00 96.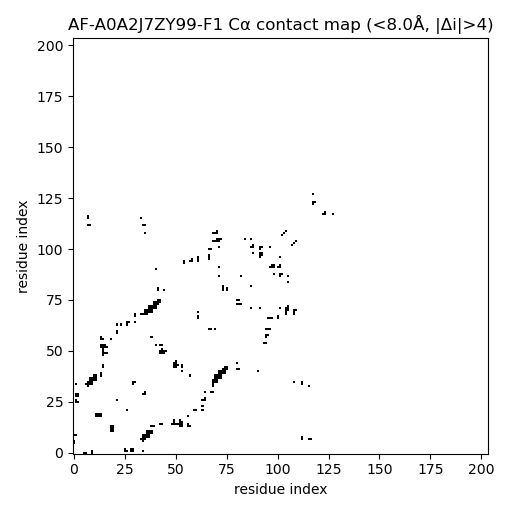00 108 LEU A N 1
ATOM 806 C CA . LEU A 1 108 ? 1.966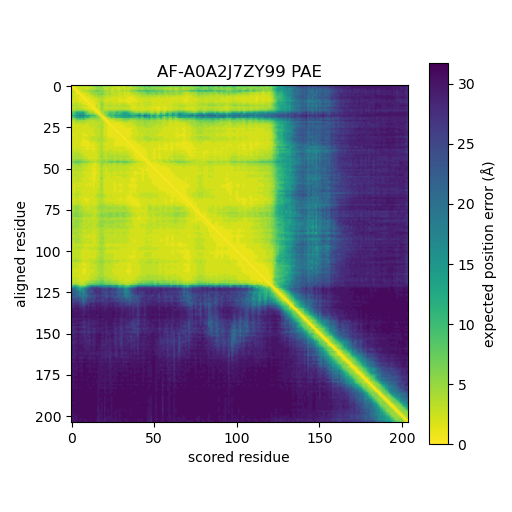 -5.232 10.134 1.00 96.00 108 LEU A CA 1
ATOM 807 C C . LEU A 1 108 ? 0.549 -5.071 9.581 1.00 96.00 108 LEU A C 1
ATOM 809 O O . LEU A 1 108 ? -0.414 -5.489 10.220 1.00 96.00 108 LEU A O 1
ATOM 813 N N . ALA A 1 109 ? 0.413 -4.492 8.389 1.00 96.56 109 ALA A N 1
ATOM 814 C CA . ALA A 1 109 ? -0.870 -4.232 7.752 1.00 96.56 109 ALA A CA 1
ATOM 815 C C . ALA A 1 109 ? -1.692 -5.512 7.513 1.00 96.56 109 ALA A C 1
ATOM 817 O O . ALA A 1 109 ? -2.846 -5.528 7.943 1.00 96.56 109 ALA A O 1
ATOM 818 N N . PRO A 1 110 ? -1.145 -6.610 6.941 1.00 95.94 110 PRO A N 1
ATOM 819 C CA . PRO A 1 110 ? -1.905 -7.853 6.798 1.00 95.94 110 PRO A CA 1
ATOM 820 C C . PRO A 1 110 ? -2.397 -8.404 8.141 1.00 95.94 110 PRO A C 1
ATOM 822 O O . PRO A 1 110 ? -3.548 -8.816 8.259 1.00 95.94 110 PRO A O 1
ATOM 825 N N . ARG A 1 111 ? -1.552 -8.360 9.182 1.00 96.12 111 ARG A N 1
ATOM 826 C CA . ARG A 1 111 ? -1.913 -8.818 10.534 1.00 96.12 111 ARG A CA 1
ATOM 827 C C . ARG A 1 111 ? -3.041 -7.980 11.133 1.00 96.12 111 ARG A C 1
ATOM 829 O O . ARG A 1 111 ? -3.993 -8.537 11.671 1.00 96.12 111 ARG A O 1
ATOM 836 N N . ALA A 1 112 ? -2.961 -6.658 11.001 1.00 95.69 112 ALA A N 1
ATOM 837 C CA . ALA A 1 112 ? -3.994 -5.742 11.475 1.00 95.69 112 ALA A CA 1
ATOM 838 C C . ALA A 1 112 ? -5.328 -5.954 10.743 1.00 95.69 112 ALA A C 1
ATOM 840 O O . ALA A 1 112 ? -6.376 -5.995 11.384 1.00 95.69 112 ALA A O 1
ATOM 841 N N . VAL A 1 113 ? -5.290 -6.159 9.422 1.00 96.31 113 VAL A N 1
ATOM 842 C CA . VAL A 1 113 ? -6.471 -6.487 8.608 1.00 96.31 113 VAL A CA 1
ATOM 843 C C . VAL A 1 113 ? -7.114 -7.794 9.072 1.00 96.31 113 VAL A C 1
ATOM 845 O O . VAL A 1 113 ? -8.328 -7.841 9.261 1.00 96.31 113 VAL A O 1
ATOM 848 N N . LEU A 1 114 ? -6.322 -8.845 9.304 1.00 95.38 114 LEU A N 1
ATOM 849 C CA . LEU A 1 114 ? -6.831 -10.132 9.789 1.00 95.38 114 LEU A CA 1
ATOM 850 C C . LEU A 1 114 ? -7.438 -10.021 11.194 1.00 95.38 114 LEU A C 1
ATOM 852 O O . LEU A 1 114 ? -8.519 -10.557 11.436 1.00 95.38 114 LEU A O 1
ATOM 856 N N . ALA A 1 115 ? -6.788 -9.290 12.102 1.00 93.81 115 ALA A N 1
ATOM 857 C CA . ALA A 1 115 ? -7.307 -9.042 13.444 1.00 93.81 115 ALA A CA 1
ATOM 858 C C . ALA A 1 115 ? -8.626 -8.251 13.410 1.00 93.81 115 ALA A C 1
ATOM 860 O O . ALA A 1 115 ? -9.585 -8.611 14.093 1.00 93.81 115 ALA A O 1
ATOM 861 N N . HIS A 1 116 ? -8.708 -7.216 12.569 1.00 93.12 116 HIS A N 1
ATOM 862 C CA . HIS A 1 116 ? -9.925 -6.430 12.373 1.00 93.12 116 HIS A CA 1
ATOM 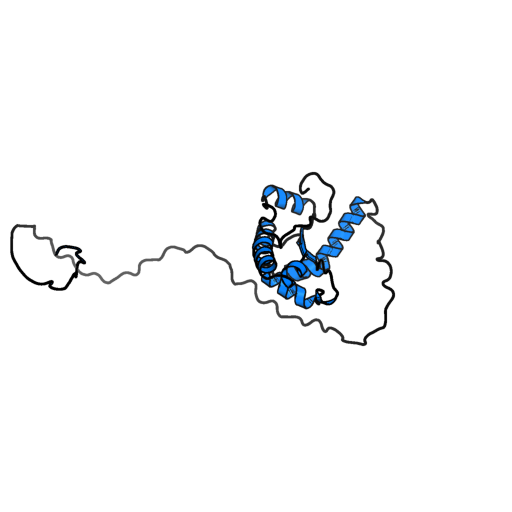863 C C . HIS A 1 116 ? -11.064 -7.283 11.784 1.00 93.12 116 HIS A C 1
ATOM 865 O O . HIS A 1 116 ? -12.197 -7.239 12.274 1.00 93.12 116 HIS A O 1
ATOM 871 N N . ALA A 1 117 ? -10.757 -8.150 10.815 1.00 93.19 117 ALA A N 1
ATOM 872 C CA . ALA A 1 117 ? -11.719 -9.089 10.246 1.00 93.19 117 ALA A CA 1
ATOM 873 C C . ALA A 1 117 ? -12.226 -10.110 11.281 1.00 93.19 117 ALA A C 1
ATOM 875 O O . ALA A 1 117 ? -13.424 -10.402 11.321 1.00 93.19 117 ALA A O 1
ATOM 876 N N . ALA A 1 118 ? -11.341 -10.636 12.134 1.00 91.81 118 ALA A N 1
ATOM 877 C CA . ALA A 1 118 ? -11.701 -11.558 13.211 1.00 91.81 118 ALA A CA 1
ATOM 878 C C . ALA A 1 118 ? -12.590 -10.885 14.269 1.00 91.81 118 ALA A C 1
ATOM 880 O O . ALA A 1 118 ? -13.596 -11.466 14.684 1.00 91.81 118 ALA A O 1
ATOM 881 N N . ALA A 1 119 ? -12.270 -9.643 14.648 1.00 89.25 119 ALA A N 1
ATOM 882 C CA . ALA A 1 119 ? -13.078 -8.849 15.568 1.00 89.25 119 ALA A CA 1
ATOM 883 C C . ALA A 1 119 ? -14.491 -8.601 15.013 1.00 89.25 119 ALA A C 1
ATOM 885 O O . ALA A 1 119 ? -15.471 -8.821 15.723 1.00 89.25 119 ALA A O 1
ATOM 886 N N . ARG A 1 120 ? -14.621 -8.245 13.723 1.00 86.12 120 ARG A N 1
ATOM 887 C CA . ARG A 1 120 ? -15.938 -8.069 13.081 1.00 86.12 120 ARG A CA 1
ATOM 888 C C . ARG A 1 120 ? -16.766 -9.357 13.066 1.00 86.12 120 ARG A C 1
ATOM 890 O O . ARG A 1 120 ? -17.981 -9.300 13.211 1.00 86.12 120 ARG A O 1
ATOM 897 N N . ARG A 1 121 ? -16.132 -10.519 12.889 1.00 85.50 121 ARG A N 1
ATOM 898 C CA . ARG A 1 121 ? -16.813 -11.828 12.873 1.00 85.50 121 ARG A CA 1
ATOM 899 C C . ARG A 1 121 ? -17.226 -12.325 14.267 1.00 85.50 121 ARG A C 1
ATOM 901 O O . ARG A 1 121 ? -17.758 -13.424 14.370 1.00 85.50 121 ARG A O 1
ATOM 908 N N . GLY A 1 122 ? -16.979 -11.554 15.331 1.00 74.50 122 GLY A N 1
ATOM 909 C CA . GLY A 1 122 ? -17.272 -11.970 16.705 1.00 74.50 122 GLY A CA 1
ATOM 910 C C . GLY A 1 122 ? -16.293 -13.014 17.252 1.00 74.50 122 GLY A C 1
ATOM 911 O O . GLY A 1 122 ? -16.544 -13.608 18.293 1.00 74.50 122 GLY A O 1
ATOM 912 N N . CYS A 1 123 ? -15.157 -13.233 16.583 1.00 61.03 123 CYS A N 1
ATOM 913 C CA . CYS A 1 123 ? -14.095 -14.131 17.043 1.00 61.03 123 CYS A CA 1
ATOM 914 C C . CYS A 1 123 ? -13.046 -13.404 17.904 1.00 61.03 123 CYS A C 1
ATOM 916 O O . CYS A 1 123 ? -11.944 -13.920 18.074 1.00 61.03 123 CYS A O 1
ATOM 918 N N . GLY A 1 124 ? -13.354 -12.202 18.412 1.00 50.66 124 GLY A N 1
ATOM 919 C CA . GLY A 1 124 ? -12.451 -11.358 19.201 1.00 50.66 124 GLY A CA 1
ATOM 920 C C . GLY A 1 124 ? -12.052 -12.022 20.520 1.00 50.66 124 GLY A C 1
ATOM 921 O O . GLY A 1 124 ? -12.707 -11.829 21.535 1.00 50.66 124 GLY A O 1
ATOM 922 N N . GLY A 1 125 ? -11.004 -12.843 20.472 1.00 49.62 125 GLY A N 1
ATOM 923 C CA . GLY A 1 125 ? -10.512 -13.666 21.580 1.00 49.62 125 GLY A CA 1
ATOM 924 C C . GLY A 1 125 ? -10.008 -15.042 21.135 1.00 49.62 125 GLY A C 1
ATOM 925 O O . GLY A 1 125 ? -9.219 -15.665 21.837 1.00 49.62 125 GLY A O 1
ATOM 926 N N . ARG A 1 126 ? -10.403 -15.509 19.944 1.00 45.06 126 ARG A N 1
ATOM 927 C CA . ARG A 1 126 ? -9.870 -16.733 19.347 1.00 45.06 126 ARG A CA 1
ATOM 928 C C . ARG A 1 126 ? -8.689 -16.365 18.459 1.00 45.06 126 ARG A C 1
ATOM 930 O O . ARG A 1 126 ? -8.862 -15.685 17.449 1.00 45.06 126 ARG A O 1
ATOM 937 N N . VAL A 1 127 ? -7.496 -16.815 18.843 1.00 55.62 127 VAL A N 1
ATOM 938 C CA . VAL A 1 127 ? -6.353 -16.878 17.930 1.00 55.62 127 VAL A CA 1
ATOM 939 C C . VAL A 1 127 ? -6.819 -17.716 16.744 1.00 55.62 127 VAL A C 1
ATOM 941 O O . VAL A 1 127 ? -7.082 -18.909 16.882 1.00 55.62 127 VAL A O 1
ATOM 944 N N . VAL A 1 128 ? -7.031 -17.074 15.598 1.00 54.31 128 VAL A N 1
ATOM 945 C CA . VAL A 1 128 ? -7.180 -17.803 14.343 1.00 54.31 128 VAL A CA 1
ATOM 946 C C . VAL A 1 128 ? -5.770 -18.255 14.019 1.00 54.31 128 VAL A C 1
ATOM 948 O O . VAL A 1 128 ? -4.978 -17.478 13.486 1.00 54.31 128 VAL A O 1
ATOM 951 N N . GLU A 1 129 ? -5.424 -19.470 14.437 1.00 49.12 129 GLU A N 1
ATOM 952 C CA . GLU A 1 129 ? -4.242 -20.126 13.903 1.00 49.12 129 GLU A CA 1
ATOM 953 C C . GLU A 1 129 ? -4.404 -20.132 12.385 1.00 49.12 129 GLU A C 1
ATOM 955 O O . GLU A 1 129 ? -5.415 -20.600 11.848 1.00 49.12 129 GLU A O 1
ATOM 960 N N . ALA A 1 130 ? -3.448 -19.517 11.687 1.00 51.31 130 ALA A N 1
ATOM 961 C CA . ALA A 1 130 ? -3.333 -19.747 10.260 1.00 51.31 130 ALA A CA 1
ATOM 962 C C . ALA A 1 130 ? -3.237 -21.270 10.079 1.00 51.31 130 ALA A C 1
ATOM 964 O O . ALA A 1 130 ? -2.514 -21.896 10.860 1.00 51.31 130 ALA A O 1
ATOM 965 N N . PRO A 1 131 ? -3.964 -21.880 9.121 1.00 38.72 131 PRO A N 1
ATOM 966 C CA . PRO A 1 131 ? -3.788 -23.300 8.854 1.00 38.72 131 PRO A CA 1
ATOM 967 C C . PRO A 1 131 ? -2.293 -23.533 8.675 1.00 38.72 131 PRO A C 1
ATOM 969 O O . PRO A 1 131 ? -1.658 -22.784 7.925 1.00 38.72 131 PRO A O 1
ATOM 972 N N . ALA A 1 132 ? -1.745 -24.483 9.438 1.00 36.25 132 ALA A N 1
ATOM 973 C CA . ALA A 1 132 ? -0.344 -24.851 9.360 1.00 36.25 132 ALA A CA 1
ATOM 974 C C . ALA A 1 132 ? 0.009 -24.975 7.876 1.00 36.25 132 ALA A C 1
ATOM 976 O O . ALA A 1 132 ? -0.575 -25.791 7.161 1.00 36.25 132 ALA A O 1
ATOM 977 N N . MET A 1 133 ? 0.874 -24.082 7.389 1.00 38.69 133 MET A N 1
ATOM 978 C CA . MET A 1 133 ? 1.460 -24.268 6.074 1.00 38.69 133 MET A CA 1
ATOM 979 C C . MET A 1 133 ? 2.221 -25.579 6.195 1.00 38.69 133 MET A C 1
ATOM 981 O O . MET A 1 133 ? 3.159 -25.650 6.986 1.00 38.69 133 MET A O 1
ATOM 985 N N . GLU A 1 134 ? 1.774 -26.627 5.503 1.00 38.91 134 GLU A N 1
ATOM 986 C CA . GLU A 1 134 ? 2.575 -27.840 5.411 1.00 38.91 134 GLU A CA 1
ATOM 987 C C . GLU A 1 134 ? 3.955 -27.431 4.891 1.00 38.91 134 GLU A C 1
ATOM 989 O O . GLU A 1 134 ? 4.075 -26.809 3.830 1.00 38.91 134 GLU A O 1
ATOM 994 N N . GLU A 1 135 ? 4.982 -27.704 5.697 1.00 37.03 135 GLU A N 1
ATOM 995 C CA . GLU A 1 135 ? 6.376 -27.432 5.378 1.00 37.03 135 GLU A CA 1
ATOM 996 C C . GLU A 1 135 ? 6.783 -28.269 4.163 1.00 37.03 135 GLU A C 1
ATOM 998 O O . GLU A 1 135 ? 7.258 -29.400 4.261 1.00 37.03 135 GLU A O 1
ATOM 1003 N N . GLY A 1 136 ? 6.611 -27.691 2.979 1.00 37.03 136 GLY A N 1
ATOM 1004 C CA . GLY A 1 136 ? 7.303 -28.133 1.783 1.00 37.03 136 GLY A CA 1
ATOM 1005 C C . GLY A 1 136 ? 8.791 -27.822 1.919 1.00 37.03 136 GLY A C 1
ATOM 1006 O O . GLY A 1 136 ? 9.208 -26.721 1.583 1.00 37.03 136 GLY A O 1
ATOM 1007 N N . ALA A 1 137 ? 9.545 -28.808 2.411 1.00 31.27 137 ALA A N 1
ATOM 1008 C CA . ALA A 1 137 ? 10.999 -28.977 2.342 1.00 31.27 137 ALA A CA 1
ATOM 1009 C C . ALA A 1 137 ? 11.869 -27.753 2.707 1.00 31.27 137 ALA A C 1
ATOM 1011 O O . ALA A 1 137 ? 12.083 -26.830 1.921 1.00 31.27 137 ALA A O 1
ATOM 1012 N N . ALA A 1 138 ? 12.469 -27.839 3.895 1.00 36.50 138 ALA A N 1
ATOM 1013 C CA . ALA A 1 138 ? 13.533 -26.981 4.395 1.00 36.50 138 ALA A CA 1
ATOM 1014 C C . ALA A 1 138 ? 14.633 -26.691 3.351 1.00 36.50 138 ALA A C 1
ATOM 1016 O O . ALA A 1 138 ? 15.320 -27.598 2.880 1.00 36.50 138 ALA A O 1
ATOM 1017 N N . ALA A 1 139 ? 14.863 -25.406 3.072 1.00 35.50 139 ALA A N 1
ATOM 1018 C CA . ALA A 1 139 ? 16.156 -24.915 2.615 1.00 35.50 139 ALA A CA 1
ATOM 1019 C C . ALA A 1 139 ? 16.878 -24.316 3.828 1.00 35.50 139 ALA A C 1
ATOM 1021 O O . ALA A 1 139 ? 16.364 -23.428 4.507 1.00 35.50 139 ALA A O 1
ATOM 1022 N N . ALA A 1 140 ? 18.036 -24.892 4.127 1.00 34.34 140 ALA A N 1
ATOM 1023 C CA . ALA A 1 140 ? 18.836 -24.653 5.312 1.00 34.34 140 ALA A CA 1
ATOM 1024 C C . ALA A 1 140 ? 19.285 -23.189 5.483 1.00 34.34 140 ALA A C 1
ATOM 1026 O O . ALA A 1 140 ? 19.718 -22.547 4.532 1.00 34.34 140 ALA A O 1
ATOM 1027 N N . GLY A 1 141 ? 19.214 -22.740 6.740 1.00 39.84 141 GLY A N 1
ATOM 1028 C CA . GLY A 1 141 ? 20.119 -21.808 7.418 1.00 39.84 141 GLY A CA 1
ATOM 1029 C C . GLY A 1 141 ? 20.681 -20.627 6.635 1.00 39.84 141 GLY A C 1
ATOM 1030 O O . GLY A 1 141 ? 21.747 -20.741 6.039 1.00 39.84 141 GLY A O 1
ATOM 1031 N N . GLN A 1 142 ? 20.044 -19.468 6.800 1.00 35.31 142 GLN A N 1
ATOM 1032 C CA . GLN A 1 142 ? 20.762 -18.218 7.045 1.00 35.31 142 GLN A CA 1
ATOM 1033 C C . GLN A 1 142 ? 20.019 -17.471 8.155 1.00 35.31 142 GLN A C 1
ATOM 1035 O O . GLN A 1 142 ? 18.944 -16.907 7.957 1.00 35.31 142 GLN A O 1
ATOM 1040 N N . ASP A 1 143 ? 20.577 -17.556 9.352 1.00 32.22 143 ASP A N 1
ATOM 1041 C CA . ASP A 1 143 ? 20.587 -16.516 10.368 1.00 32.22 143 ASP A CA 1
ATOM 1042 C C . ASP A 1 143 ? 20.610 -15.132 9.706 1.00 32.22 143 ASP A C 1
ATOM 1044 O O . ASP A 1 143 ? 21.637 -14.622 9.267 1.00 32.22 143 ASP A O 1
ATOM 1048 N N . VAL A 1 144 ? 19.426 -14.530 9.580 1.00 39.47 144 VAL A N 1
ATOM 1049 C CA . VAL A 1 144 ? 19.294 -13.116 9.236 1.00 39.47 144 VAL A CA 1
ATOM 1050 C C . VAL A 1 144 ? 19.694 -12.348 10.482 1.00 39.47 144 VAL A C 1
ATOM 1052 O O . VAL A 1 144 ? 18.871 -12.038 11.344 1.00 39.47 144 VAL A O 1
ATOM 1055 N N . GLU A 1 145 ? 20.995 -12.107 10.593 1.00 33.22 145 GLU A N 1
ATOM 1056 C CA . GLU A 1 145 ? 21.545 -11.102 11.481 1.00 33.22 145 GLU A CA 1
ATOM 1057 C C . GLU A 1 145 ? 20.770 -9.804 11.222 1.00 33.22 145 GLU A C 1
ATOM 1059 O O . GLU A 1 145 ? 20.672 -9.307 10.092 1.00 33.22 145 GLU A O 1
ATOM 1064 N N . MET A 1 146 ? 20.107 -9.314 12.266 1.00 36.78 146 MET A N 1
ATOM 1065 C CA . MET A 1 146 ? 19.408 -8.043 12.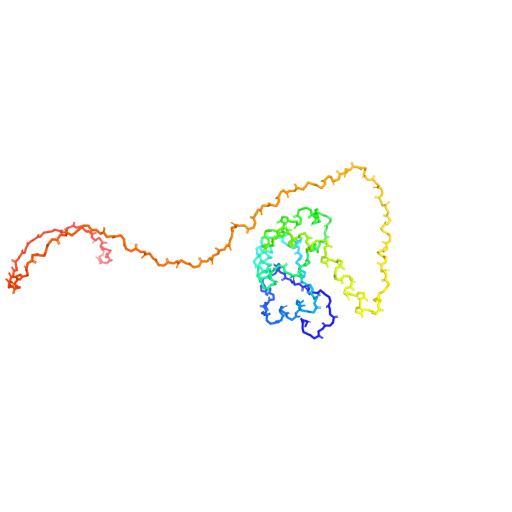245 1.00 36.78 146 MET A CA 1
ATOM 1066 C C . MET A 1 146 ? 20.487 -6.973 12.084 1.00 36.78 146 MET A C 1
ATOM 1068 O O . MET A 1 146 ? 21.097 -6.552 13.058 1.00 36.78 146 MET A O 1
ATOM 1072 N N . LEU A 1 147 ? 20.787 -6.592 10.842 1.00 42.53 147 LEU A N 1
ATOM 1073 C CA . LEU A 1 147 ? 21.653 -5.454 10.578 1.00 42.53 147 LEU A CA 1
ATOM 1074 C C . LEU A 1 147 ? 20.921 -4.211 11.084 1.00 42.53 147 LEU A C 1
ATOM 1076 O O . LEU A 1 147 ? 20.064 -3.650 10.388 1.00 42.53 147 LEU A O 1
ATOM 1080 N N . ASP A 1 148 ? 21.257 -3.826 12.313 1.00 34.72 148 ASP A N 1
ATOM 1081 C CA . ASP A 1 148 ? 21.003 -2.518 12.896 1.00 34.72 148 ASP A CA 1
ATOM 1082 C C . ASP A 1 148 ? 21.640 -1.474 11.980 1.00 34.72 148 ASP A C 1
ATOM 1084 O O . ASP A 1 148 ? 22.819 -1.129 12.063 1.00 34.72 148 ASP A O 1
ATOM 1088 N N . LEU A 1 149 ? 20.847 -1.008 11.020 1.00 45.91 149 LEU A N 1
ATOM 1089 C CA . LEU A 1 149 ? 21.180 0.176 10.253 1.00 45.91 149 LEU A CA 1
ATOM 1090 C C . LEU A 1 149 ? 21.069 1.358 11.219 1.00 45.91 149 LEU A C 1
ATOM 1092 O O . LEU A 1 149 ? 19.999 1.519 11.813 1.00 45.91 149 LEU A O 1
ATOM 1096 N N . PRO A 1 150 ? 22.129 2.170 11.381 1.00 39.66 150 PRO A N 1
ATOM 1097 C CA . PRO A 1 150 ? 22.101 3.297 12.298 1.00 39.66 150 PRO A CA 1
ATOM 1098 C C . PRO A 1 150 ? 20.932 4.211 11.937 1.00 39.66 150 PRO A C 1
ATOM 1100 O O . PRO A 1 150 ? 20.694 4.496 10.757 1.00 39.66 150 PRO A O 1
ATOM 1103 N N . GLU A 1 151 ? 20.187 4.636 12.956 1.00 42.22 151 GLU A N 1
ATOM 1104 C CA . GLU A 1 151 ? 19.174 5.675 12.826 1.00 42.22 151 GLU A CA 1
ATOM 1105 C C . GLU A 1 151 ? 19.854 6.910 12.226 1.00 42.22 151 GLU A C 1
ATOM 1107 O O . GLU A 1 151 ? 20.689 7.553 12.855 1.00 42.22 151 GLU A O 1
ATOM 1112 N N . ALA A 1 152 ? 19.565 7.194 10.956 1.00 44.28 152 ALA A N 1
ATOM 1113 C CA . ALA A 1 152 ? 19.944 8.459 10.360 1.00 44.28 152 ALA A CA 1
ATOM 1114 C C . ALA A 1 152 ? 19.040 9.516 10.989 1.00 44.28 152 ALA A C 1
ATOM 1116 O O . ALA A 1 152 ? 17.827 9.487 10.776 1.00 44.28 152 ALA A O 1
ATOM 1117 N N . ASP A 1 153 ? 19.653 10.390 11.782 1.00 34.88 153 ASP A N 1
ATOM 1118 C CA . ASP A 1 153 ? 19.025 11.514 12.460 1.00 34.88 153 ASP A CA 1
ATOM 1119 C C . ASP A 1 153 ? 17.949 12.188 11.592 1.00 34.88 153 ASP A C 1
ATOM 1121 O O . ASP A 1 153 ? 18.203 12.657 10.477 1.00 34.88 153 ASP A O 1
ATOM 1125 N N . ASP A 1 154 ? 16.740 12.260 12.151 1.00 40.47 154 ASP A N 1
ATOM 1126 C CA . ASP A 1 154 ? 15.538 12.942 11.654 1.00 40.47 154 ASP A CA 1
ATOM 1127 C C . ASP A 1 154 ? 15.710 14.482 11.686 1.00 40.47 154 ASP A C 1
ATOM 1129 O O . ASP A 1 154 ? 14.905 15.236 12.234 1.00 40.47 154 ASP A O 1
ATOM 1133 N N . ALA A 1 155 ? 16.807 14.981 11.116 1.00 43.84 155 ALA A N 1
ATOM 1134 C CA . ALA A 1 155 ? 17.206 16.383 11.160 1.00 43.84 155 ALA A CA 1
ATOM 1135 C C . ALA A 1 155 ? 17.445 16.968 9.764 1.00 43.84 155 ALA A C 1
ATOM 1137 O O . ALA A 1 155 ? 18.376 17.741 9.559 1.00 43.84 155 ALA A O 1
ATOM 1138 N N . LEU A 1 156 ? 16.605 16.643 8.778 1.00 46.12 156 LEU A N 1
ATOM 1139 C CA . LEU A 1 156 ? 16.567 17.431 7.545 1.00 46.12 156 LEU A CA 1
ATOM 1140 C C . LEU A 1 156 ? 15.231 17.287 6.815 1.00 46.12 156 LEU A C 1
ATOM 1142 O O . LEU A 1 156 ? 15.151 16.561 5.838 1.00 46.12 156 LEU A O 1
ATOM 1146 N N . LEU A 1 157 ? 14.186 17.966 7.300 1.00 44.38 157 LEU A N 1
ATOM 1147 C CA . LEU A 1 157 ? 13.095 18.574 6.507 1.00 44.38 157 LEU A CA 1
ATOM 1148 C C . LEU A 1 157 ? 12.162 19.388 7.438 1.00 44.38 157 LEU A C 1
ATOM 1150 O O . LEU A 1 157 ? 10.940 19.257 7.426 1.00 44.38 157 LEU A O 1
ATOM 1154 N N . GLY A 1 158 ? 12.754 20.260 8.260 1.00 33.19 158 GLY A N 1
ATOM 1155 C CA . GLY A 1 158 ? 12.049 21.362 8.914 1.00 33.19 158 GLY A CA 1
ATOM 1156 C C . GLY A 1 158 ? 12.119 22.601 8.027 1.00 33.19 158 GLY A C 1
ATOM 1157 O O . GLY A 1 158 ? 13.076 23.363 8.106 1.00 33.19 158 GLY A O 1
ATOM 1158 N N . ALA A 1 159 ? 11.132 22.792 7.152 1.00 44.50 159 ALA A N 1
ATOM 1159 C CA . ALA A 1 159 ? 10.925 24.074 6.484 1.00 44.50 159 ALA A CA 1
ATOM 1160 C C . ALA A 1 159 ? 10.282 25.048 7.485 1.00 44.50 159 ALA A C 1
ATOM 1162 O O . ALA A 1 159 ? 9.064 25.200 7.515 1.00 44.50 159 ALA A O 1
ATOM 1163 N N . GLU A 1 160 ? 11.114 25.659 8.329 1.00 36.72 160 GLU A N 1
ATOM 1164 C CA . GLU A 1 160 ? 10.756 26.812 9.159 1.00 36.72 160 GLU A CA 1
ATOM 1165 C C . GLU A 1 160 ? 11.072 28.119 8.417 1.00 36.72 160 GLU A C 1
ATOM 1167 O O . GLU A 1 160 ? 12.001 28.209 7.610 1.00 36.72 160 GLU A O 1
ATOM 1172 N N . ALA A 1 161 ? 10.223 29.116 8.646 1.00 40.53 161 ALA A N 1
ATOM 1173 C CA . ALA A 1 161 ? 10.137 30.347 7.878 1.00 40.53 161 ALA A CA 1
ATOM 1174 C C . ALA A 1 161 ? 11.362 31.261 8.073 1.00 40.53 161 ALA A C 1
ATOM 1176 O O . ALA A 1 161 ? 11.906 31.392 9.166 1.00 40.53 161 ALA A O 1
ATOM 1177 N N . ALA A 1 162 ? 11.776 31.943 7.002 1.00 41.03 162 ALA A N 1
ATOM 1178 C CA . ALA A 1 162 ? 12.898 32.881 7.016 1.00 41.03 162 ALA A CA 1
ATOM 1179 C C . ALA A 1 162 ? 12.632 34.113 7.921 1.00 41.03 162 ALA A C 1
ATOM 1181 O O . ALA A 1 162 ? 11.636 34.809 7.702 1.00 41.03 162 ALA A O 1
ATOM 1182 N N . PRO A 1 163 ? 13.528 34.455 8.872 1.00 43.47 163 PRO A N 1
ATOM 1183 C CA . PRO A 1 163 ? 13.480 35.721 9.610 1.00 43.47 163 PRO A CA 1
ATOM 1184 C C . PRO A 1 163 ? 14.081 36.903 8.810 1.00 43.47 163 PRO A C 1
ATOM 1186 O O . PRO A 1 163 ? 14.892 36.694 7.903 1.00 43.47 163 PRO A O 1
ATOM 1189 N N . PRO A 1 164 ? 13.723 38.163 9.137 1.00 42.09 164 PRO A N 1
ATOM 1190 C CA . PRO A 1 164 ? 14.093 39.350 8.362 1.00 42.09 164 PRO A CA 1
ATOM 1191 C C . PRO A 1 164 ? 15.573 39.741 8.519 1.00 42.09 164 PRO A C 1
ATOM 1193 O O . PRO A 1 164 ? 16.114 39.798 9.622 1.00 42.09 164 PRO A O 1
ATOM 1196 N N . GLN A 1 165 ? 16.220 40.073 7.398 1.00 51.34 165 GLN A N 1
ATOM 1197 C CA . GLN A 1 165 ? 17.627 40.476 7.337 1.00 51.34 165 GLN A CA 1
ATOM 1198 C C . GLN A 1 165 ? 17.863 41.870 7.948 1.00 51.34 165 GLN A C 1
ATOM 1200 O O . GLN A 1 165 ? 17.261 42.866 7.538 1.00 51.34 165 GLN A O 1
ATOM 1205 N N . GLN A 1 166 ? 18.796 41.947 8.901 1.00 50.84 166 GLN A N 1
ATOM 1206 C CA . GLN A 1 166 ? 19.329 43.194 9.451 1.00 50.84 166 GLN A CA 1
ATOM 1207 C C . GLN A 1 166 ? 20.287 43.861 8.448 1.00 50.84 166 GLN A C 1
ATOM 1209 O O . GLN A 1 166 ? 21.262 43.265 7.995 1.00 50.84 166 GLN A O 1
ATOM 1214 N N . LYS A 1 167 ? 20.005 45.126 8.116 1.00 43.19 167 LYS A N 1
ATOM 1215 C CA . LYS A 1 167 ? 20.830 45.998 7.267 1.00 43.19 167 LYS A CA 1
ATOM 1216 C C . LYS A 1 167 ? 22.226 46.208 7.870 1.00 43.19 167 LYS A C 1
ATOM 1218 O O . LYS A 1 167 ? 22.353 46.835 8.921 1.00 43.19 167 LYS A O 1
ATOM 1223 N N . GLN A 1 168 ? 23.271 45.788 7.159 1.00 46.22 168 GLN A N 1
ATOM 1224 C CA . GLN A 1 168 ? 24.634 46.274 7.389 1.00 46.22 168 GLN A CA 1
ATOM 1225 C C . GLN A 1 168 ? 24.745 47.746 6.954 1.00 46.22 168 GLN A C 1
ATOM 1227 O O . GLN A 1 168 ? 24.350 48.119 5.849 1.00 46.22 168 GLN A O 1
ATOM 1232 N N . LYS A 1 169 ? 25.266 48.587 7.854 1.00 40.19 169 LYS A N 1
ATOM 1233 C CA . LYS A 1 169 ? 25.568 50.008 7.626 1.00 40.19 169 LYS A CA 1
ATOM 1234 C C . LYS A 1 169 ? 26.716 50.151 6.619 1.00 40.19 169 LYS A C 1
ATOM 1236 O O . LYS A 1 169 ? 27.829 49.720 6.900 1.00 40.19 169 LYS A O 1
ATOM 1241 N N . GLN A 1 170 ? 26.456 50.816 5.495 1.00 40.00 170 GLN A N 1
ATOM 1242 C CA . GLN A 1 170 ? 27.497 51.397 4.641 1.00 40.00 170 GLN A CA 1
ATOM 1243 C C . GLN A 1 170 ? 28.028 52.713 5.256 1.00 40.00 170 GLN A C 1
ATOM 1245 O O . GLN A 1 170 ? 27.265 53.398 5.948 1.00 40.00 170 GLN A O 1
ATOM 1250 N N . PRO A 1 171 ? 29.302 53.091 5.027 1.00 38.81 171 PRO A N 1
ATOM 1251 C CA . PRO A 1 171 ? 29.871 54.347 5.522 1.00 38.81 171 PRO A CA 1
ATOM 1252 C C . PRO A 1 171 ? 29.213 55.587 4.898 1.00 38.81 171 PRO A C 1
ATOM 1254 O O . PRO A 1 171 ? 28.884 55.605 3.714 1.00 38.81 171 PRO A O 1
ATOM 1257 N N . GLN A 1 172 ? 29.049 56.633 5.711 1.00 48.38 172 GLN A N 1
ATOM 1258 C CA . GLN A 1 172 ? 28.452 57.924 5.356 1.00 48.38 172 GLN A CA 1
ATOM 1259 C C . GLN A 1 172 ? 29.238 58.651 4.250 1.00 48.38 172 GLN A C 1
ATOM 1261 O O . GLN A 1 172 ? 30.420 58.940 4.418 1.00 48.38 172 GLN A O 1
ATOM 1266 N N . GLN A 1 173 ? 28.554 59.043 3.172 1.00 56.50 173 GLN A N 1
ATOM 1267 C CA . GLN A 1 173 ? 28.978 60.135 2.289 1.00 56.50 173 GLN A CA 1
ATOM 1268 C C . GLN A 1 173 ? 28.059 61.344 2.521 1.00 56.50 173 GLN A C 1
ATOM 1270 O O . GLN A 1 173 ? 26.841 61.198 2.622 1.00 56.50 173 GLN A O 1
ATOM 1275 N N . GLN A 1 174 ? 28.665 62.524 2.682 1.00 42.47 174 GLN A N 1
ATOM 1276 C CA . GLN A 1 174 ? 27.989 63.786 3.005 1.00 42.47 174 GLN A CA 1
ATOM 1277 C C . GLN A 1 174 ? 27.065 64.274 1.866 1.00 42.47 174 GLN A C 1
ATOM 1279 O O . GLN A 1 174 ? 27.343 63.992 0.700 1.00 42.47 174 GLN A O 1
ATOM 1284 N N . PRO A 1 175 ? 25.996 65.042 2.162 1.00 41.81 175 PRO A N 1
ATOM 1285 C CA . PRO A 1 175 ? 25.023 65.464 1.158 1.00 41.81 175 PRO A CA 1
ATO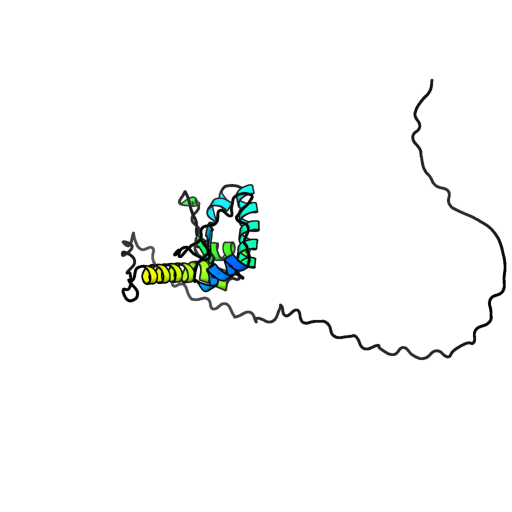M 1286 C C . PRO A 1 175 ? 25.488 66.705 0.381 1.00 41.81 175 PRO A C 1
ATOM 1288 O O . PRO A 1 175 ? 25.766 67.744 0.977 1.00 41.81 175 PRO A O 1
ATOM 1291 N N . GLN A 1 176 ? 25.492 66.628 -0.954 1.00 50.00 176 GLN A N 1
ATOM 1292 C CA . GLN A 1 176 ? 25.557 67.802 -1.834 1.00 50.00 176 GLN A CA 1
ATOM 1293 C C . GLN A 1 176 ? 24.138 68.258 -2.217 1.00 50.00 176 GLN A C 1
ATOM 1295 O O . GLN A 1 176 ? 23.263 67.440 -2.502 1.00 50.00 176 GLN A O 1
ATOM 1300 N N . GLN A 1 177 ? 23.908 69.573 -2.170 1.00 47.03 177 GLN A N 1
ATOM 1301 C CA . GLN A 1 177 ? 22.608 70.227 -2.371 1.00 47.03 177 GLN A CA 1
ATOM 1302 C C . GLN A 1 177 ? 22.103 70.141 -3.830 1.00 47.03 177 GLN A C 1
ATOM 1304 O O . GLN A 1 177 ? 22.921 70.133 -4.752 1.00 47.03 177 GLN A O 1
ATOM 1309 N N . PRO A 1 178 ? 20.776 70.140 -4.077 1.00 45.25 178 PRO A N 1
ATOM 1310 C CA . PRO A 1 178 ? 20.227 70.039 -5.428 1.00 45.25 178 PRO A CA 1
ATOM 1311 C C . PRO A 1 178 ? 20.165 71.402 -6.143 1.00 45.25 178 PRO A C 1
ATOM 1313 O O . PRO A 1 178 ? 19.677 72.381 -5.580 1.00 45.25 178 PRO A O 1
ATOM 1316 N N . GLN A 1 179 ? 20.586 71.450 -7.413 1.00 43.97 179 GLN A N 1
ATOM 1317 C CA . GLN A 1 179 ? 20.305 72.570 -8.326 1.00 43.97 179 GLN A CA 1
ATOM 1318 C C . GLN A 1 179 ? 19.182 72.219 -9.322 1.00 43.97 179 GLN A C 1
ATOM 1320 O O . GLN A 1 179 ? 19.025 71.045 -9.670 1.00 43.97 179 GLN A O 1
ATOM 1325 N N . PRO A 1 180 ? 18.376 73.202 -9.775 1.00 46.06 180 PRO A N 1
ATOM 1326 C CA . PRO A 1 180 ? 17.102 72.928 -10.426 1.00 46.06 180 PRO A CA 1
ATOM 1327 C C . PRO A 1 180 ? 17.200 72.743 -11.949 1.00 46.06 180 PRO A C 1
ATOM 1329 O O . PRO A 1 180 ? 18.046 73.317 -12.631 1.00 46.06 180 PRO A O 1
ATOM 1332 N N . LEU A 1 181 ? 16.251 71.956 -12.468 1.00 54.47 181 LEU A N 1
ATOM 1333 C CA . LEU A 1 181 ? 16.018 71.662 -13.883 1.00 54.47 181 LEU A CA 1
ATOM 1334 C C . LEU A 1 181 ? 15.827 72.932 -14.727 1.00 54.47 181 LEU A C 1
ATOM 1336 O O . LEU A 1 181 ? 14.881 73.693 -14.508 1.00 54.47 181 LEU A O 1
ATOM 1340 N N . ARG A 1 182 ? 16.614 73.069 -15.803 1.00 41.38 182 ARG A N 1
ATOM 1341 C CA . ARG A 1 182 ? 16.275 73.950 -16.926 1.00 41.38 182 ARG A CA 1
ATOM 1342 C C . ARG A 1 182 ? 16.759 73.395 -18.271 1.00 41.38 182 ARG A C 1
ATOM 1344 O O . ARG A 1 182 ? 17.932 73.440 -18.594 1.00 41.38 182 ARG A O 1
ATOM 1351 N N . GLN A 1 183 ? 15.765 72.937 -19.030 1.00 49.59 183 GLN A N 1
ATOM 1352 C CA . GLN A 1 183 ? 15.544 73.153 -20.464 1.00 49.59 183 GLN A CA 1
ATOM 1353 C C . GLN A 1 183 ? 16.595 72.727 -21.509 1.00 49.59 183 GLN A C 1
ATOM 1355 O O . GLN A 1 183 ? 17.679 73.277 -21.615 1.00 49.59 183 GLN A O 1
ATOM 1360 N N . GLN A 1 184 ? 16.046 71.951 -22.450 1.00 42.62 184 GLN A N 1
ATOM 1361 C CA . GLN A 1 184 ? 16.110 72.137 -23.905 1.00 42.62 184 GLN A CA 1
ATOM 1362 C C . GLN A 1 184 ? 17.118 71.319 -24.726 1.00 42.62 184 GLN A C 1
ATOM 1364 O O . GLN A 1 184 ? 18.309 71.574 -24.760 1.00 42.62 184 GLN A O 1
ATOM 1369 N N . ARG A 1 185 ? 16.467 70.495 -25.563 1.00 40.53 185 ARG A N 1
ATOM 1370 C CA . ARG A 1 185 ? 16.605 70.382 -27.023 1.00 40.53 185 ARG A CA 1
ATOM 1371 C C . ARG A 1 185 ? 17.798 69.618 -27.588 1.00 40.53 185 ARG A C 1
ATOM 1373 O O . ARG A 1 185 ? 18.941 69.962 -27.364 1.00 40.53 185 ARG A O 1
ATOM 1380 N N . ALA A 1 186 ? 17.400 68.696 -28.475 1.00 40.19 186 ALA A N 1
ATOM 1381 C CA . ALA A 1 186 ? 17.967 68.399 -29.789 1.00 40.19 186 ALA A CA 1
ATOM 1382 C C . ALA A 1 186 ? 19.479 68.142 -29.800 1.00 40.19 186 ALA A C 1
ATOM 1384 O O . ALA A 1 186 ? 20.296 69.022 -29.590 1.00 40.19 186 ALA A O 1
ATOM 1385 N N . SER A 1 187 ? 19.928 66.972 -30.218 1.00 40.81 187 SER A N 1
ATOM 1386 C CA . SER A 1 187 ? 19.903 66.592 -31.629 1.00 40.81 187 SER A CA 1
ATOM 1387 C C . SER A 1 187 ? 20.763 65.332 -31.774 1.00 40.81 187 SER A C 1
ATOM 1389 O O . SER A 1 187 ? 21.706 65.196 -31.008 1.00 40.81 187 SER A O 1
ATOM 1391 N N . SER A 1 188 ? 20.395 64.467 -32.735 1.00 40.81 188 SER A N 1
ATOM 1392 C CA . SER A 1 188 ? 21.277 63.668 -33.621 1.00 40.81 188 SER A CA 1
ATOM 1393 C C . SER A 1 188 ? 22.371 62.773 -32.976 1.00 40.81 188 SER A C 1
ATOM 1395 O O . SER A 1 188 ? 22.993 63.101 -31.988 1.00 40.81 188 SER A O 1
ATOM 1397 N N . ALA A 1 189 ? 22.742 61.585 -33.445 1.00 37.19 189 ALA A N 1
ATOM 1398 C CA . ALA A 1 189 ? 22.571 60.826 -34.673 1.00 37.19 189 ALA A CA 1
ATOM 1399 C C . ALA A 1 189 ? 23.041 59.379 -34.390 1.00 37.19 189 ALA A C 1
ATOM 1401 O O . ALA A 1 189 ? 23.803 59.172 -33.452 1.00 37.19 189 ALA A O 1
ATOM 1402 N N . ALA A 1 190 ? 22.705 58.456 -35.305 1.00 36.12 190 ALA A N 1
ATOM 1403 C CA . ALA A 1 190 ? 23.395 57.181 -35.577 1.00 36.12 190 ALA A CA 1
ATOM 1404 C C . ALA A 1 190 ? 23.349 56.117 -34.447 1.00 36.12 190 ALA A C 1
ATOM 1406 O O . ALA A 1 190 ? 23.551 56.402 -33.284 1.00 36.12 190 ALA A O 1
ATOM 1407 N N . ALA A 1 191 ? 23.100 54.829 -34.665 1.00 37.19 191 ALA A N 1
ATOM 1408 C CA . ALA A 1 191 ? 23.122 53.999 -35.853 1.00 37.19 191 ALA A CA 1
ATOM 1409 C C . ALA A 1 191 ? 22.314 52.721 -35.563 1.00 37.19 191 ALA A C 1
ATOM 1411 O O . ALA A 1 191 ? 22.439 52.149 -34.485 1.00 37.19 191 ALA A O 1
ATOM 1412 N N . ALA A 1 192 ? 21.545 52.232 -36.534 1.00 39.00 192 ALA A N 1
ATOM 1413 C CA . ALA A 1 192 ? 21.137 50.828 -36.587 1.00 39.00 192 ALA A CA 1
ATOM 1414 C C . ALA A 1 192 ? 20.748 50.487 -38.030 1.00 39.00 192 ALA A C 1
ATOM 1416 O O . ALA A 1 192 ? 19.636 50.757 -38.483 1.00 39.00 192 ALA A O 1
ATOM 1417 N N . ARG A 1 193 ? 21.703 49.931 -38.781 1.00 39.88 193 ARG A N 1
ATOM 1418 C CA . ARG A 1 193 ? 21.451 49.225 -40.039 1.00 39.88 193 ARG A CA 1
ATOM 1419 C C . ARG A 1 193 ? 21.581 47.728 -39.774 1.00 39.88 193 ARG A C 1
ATOM 1421 O O . ARG A 1 193 ? 22.568 47.297 -39.192 1.00 39.88 193 ARG A O 1
ATOM 1428 N N . GLY A 1 194 ? 20.611 46.971 -40.277 1.00 33.72 194 GLY A N 1
ATOM 1429 C CA . GLY A 1 194 ? 20.582 45.507 -40.293 1.00 33.72 194 GLY A CA 1
ATOM 1430 C C . GLY A 1 194 ? 19.297 44.995 -39.647 1.00 33.72 194 GLY A C 1
ATOM 1431 O O . GLY A 1 194 ? 19.047 45.264 -38.486 1.00 33.72 194 GLY A O 1
ATOM 1432 N N . GLY A 1 195 ? 18.390 44.285 -40.304 1.00 34.81 195 GLY A N 1
ATOM 1433 C CA . GLY A 1 195 ? 18.311 43.767 -41.662 1.00 34.81 195 GLY A CA 1
ATOM 1434 C C . GLY A 1 195 ? 17.116 42.813 -41.656 1.00 34.81 195 GLY A C 1
ATOM 1435 O O . GLY A 1 195 ? 17.164 41.791 -40.984 1.00 34.81 195 GLY A O 1
ATOM 1436 N N . ALA A 1 196 ? 16.024 43.154 -42.343 1.00 39.56 196 ALA A N 1
ATOM 1437 C CA . ALA A 1 196 ? 14.822 42.323 -42.409 1.00 39.56 196 ALA A CA 1
ATOM 1438 C C . ALA A 1 196 ? 14.490 42.027 -43.876 1.00 39.56 196 ALA A C 1
ATOM 1440 O O . ALA A 1 196 ? 14.013 42.895 -44.605 1.00 39.56 196 ALA A O 1
ATOM 1441 N N . ARG A 1 197 ? 14.752 40.792 -44.324 1.00 42.41 197 ARG A N 1
ATOM 1442 C CA . ARG A 1 197 ? 14.271 40.293 -45.619 1.00 42.41 197 ARG A CA 1
ATOM 1443 C C . ARG A 1 197 ? 12.802 39.889 -45.474 1.00 42.41 197 ARG A C 1
ATOM 1445 O O . ARG A 1 197 ? 12.492 38.875 -44.852 1.00 42.41 197 ARG A O 1
ATOM 1452 N N . LYS A 1 198 ? 11.903 40.688 -46.055 1.00 48.62 198 LYS A N 1
ATOM 1453 C CA . LYS A 1 198 ? 10.509 40.306 -46.317 1.00 48.62 198 LYS A CA 1
ATOM 1454 C C . LYS A 1 198 ? 10.443 39.418 -47.561 1.00 48.62 198 LYS A C 1
ATOM 1456 O O . LYS A 1 198 ? 11.089 39.696 -48.566 1.00 48.62 198 LYS A O 1
ATOM 1461 N N . ARG A 1 199 ? 9.627 38.368 -47.466 1.00 49.00 199 ARG A N 1
ATOM 1462 C CA . ARG A 1 199 ? 9.077 37.616 -48.599 1.00 49.00 199 ARG A CA 1
ATOM 1463 C C . ARG A 1 199 ? 8.092 38.530 -49.336 1.00 49.00 199 ARG A C 1
ATOM 1465 O O . ARG A 1 199 ? 7.297 39.193 -48.671 1.00 49.00 199 ARG A O 1
ATOM 1472 N N . SER A 1 200 ? 8.088 38.518 -50.664 1.00 45.19 200 SER A N 1
ATOM 1473 C CA . SER A 1 200 ? 6.945 38.985 -51.453 1.00 45.19 200 SER A CA 1
ATOM 1474 C C . SER A 1 200 ? 6.724 38.066 -52.645 1.00 45.19 200 SER A C 1
ATOM 1476 O O . SER A 1 200 ? 7.662 37.697 -53.348 1.00 45.19 200 SER A O 1
ATOM 1478 N N . ALA A 1 201 ? 5.464 37.687 -52.810 1.00 46.69 201 ALA A N 1
ATOM 1479 C CA . ALA A 1 201 ? 4.919 36.977 -53.949 1.00 46.69 201 ALA A CA 1
ATOM 1480 C C . ALA A 1 201 ? 4.644 37.931 -55.128 1.00 46.69 201 ALA A C 1
ATOM 1482 O O . ALA A 1 201 ? 4.494 39.131 -54.909 1.00 46.69 201 ALA A O 1
ATOM 1483 N N . ALA A 1 202 ? 4.485 37.314 -56.307 1.00 43.84 202 ALA A N 1
ATOM 1484 C CA . ALA A 1 202 ? 3.763 37.757 -57.509 1.00 43.84 202 ALA A CA 1
ATOM 1485 C C . ALA A 1 202 ? 4.282 38.999 -58.262 1.00 43.84 202 ALA A C 1
ATOM 1487 O O . ALA A 1 202 ? 4.251 40.108 -57.742 1.00 43.84 202 ALA A O 1
ATOM 1488 N N . ASN A 1 203 ? 4.669 38.850 -59.536 1.00 39.69 203 ASN A N 1
ATOM 1489 C CA . ASN A 1 203 ? 3.777 38.932 -60.710 1.00 39.69 203 ASN A CA 1
ATOM 1490 C C . ASN A 1 203 ? 4.628 38.899 -62.004 1.00 39.69 203 ASN A C 1
ATOM 1492 O O . ASN A 1 203 ? 5.652 39.582 -62.048 1.00 39.69 203 ASN A O 1
ATOM 1496 N N . GLY A 1 204 ? 4.196 38.165 -63.037 1.00 38.97 204 GLY A N 1
ATOM 1497 C CA . GLY A 1 204 ? 4.839 38.118 -64.362 1.00 38.97 204 GLY A CA 1
ATOM 1498 C C . GLY A 1 204 ? 4.947 36.714 -64.925 1.00 38.97 204 GLY A C 1
ATOM 1499 O O . GLY A 1 204 ? 5.945 36.046 -64.584 1.00 38.97 204 GLY A O 1
#

Nearest PDB structures (foldseek):
  6ahu-assembly1_I  TM=9.300E-01  e=9.202E-07  Homo sapiens
  7c7a-assembly1_I  TM=9.073E-01  e=7.003E-07  Saccharomyces cerevisiae S288C
  7c7a-assembly1_J  TM=8.554E-01  e=2.898E-06  Saccharomyces cerevisiae S288C
  1v77-assembly1_A  TM=8.649E-01  e=8.568E-05  Pyrococcus horikoshii

Solvent-accessible surface area (backbone atoms only — not comparable to full-atom values): 13273 Å² total; per-residue (Å²): 98,53,85,80,51,98,62,48,68,48,81,55,67,32,36,45,89,83,46,80,84,82,49,65,71,48,49,53,41,17,53,76,70,66,27,28,39,43,45,58,52,27,56,37,72,77,38,74,66,22,26,52,30,26,46,57,44,40,34,51,48,30,62,69,47,70,49,50,55,39,31,62,45,42,80,52,91,49,79,88,49,61,73,56,74,69,56,48,33,55,52,27,40,77,32,67,29,52,67,69,41,21,46,36,15,63,59,51,34,57,54,51,41,52,51,51,49,35,45,74,72,70,42,71,85,59,83,76,72,70,78,79,74,77,82,78,70,90,78,80,86,76,86,76,74,81,78,79,69,78,84,75,75,97,78,83,84,81,90,72,83,87,77,85,84,80,82,81,86,76,85,90,76,83,88,80,84,90,81,82,92,76,87,83,81,87,77,91,78,89,85,87,87,86,84,82,89,77,87,81,81,88,88,136